Protein AF-0000000069753834 (afdb_homodimer)

Radius of gyration: 25.77 Å; Cα contacts (8 Å, |Δi|>4): 363; chains: 2; bounding box: 33×77×54 Å

InterPro domains:
  IPR011989 Armadillo-like helical [G3DSA:1.25.10.10] (1-159)
  IPR016024 Armadillo-type fold [SSF48371] (7-146)

Organism: Rousettus aegyptiacus (NCBI:txid9407)

Secondary structure (DSSP, 8-state):
-HHHHHHHHHHHHHHHHHHHHH-GGGHHHHHHHHHHHHHH-HHHHHHHHHTT-HHHHHTTTTT-HHHHHHHHHHHHHHHTT-HHHHTTTTTTHHHHHHHHHHHH--HHHHHHHHHHHHHHHHH-HHHHHHHHHTTHHHHHHTTTT-HHHHHHHHHHHHHHH--/-HHHHHHHHHHHHHHHHHHHHH-GGGHHHHHHHHHHHHHH-HHHHHHHHHTT-HHHHHTTTTT-HHHHHHHHHHHHHHHTT-HHHHTTTTTTHHHHHHHHHHHH--HHHHHHHHHHHHHHHHH-HHHHHHHHHTTHHHHHHTTTT-HHHHHHHHHHHHHHH--

Sequence (326 aa):
MQLRDERVVAALFILLQFFLQKQPSLLPEGLWLLNNLTANSPSFCTSLLSLDLIEPLLQLLPVSNVVSVLVLTVLCNVAEKGPAYCEHLWPGPLLSSLLGMLAFSDTDVIGQSLELLQLLFLYRPEAAQAFLQQSGLQALERHEEEAQLQERVHVLQQTALHRMQLRDERVVAALFILLQFFLQKQPSLLPEGLWLLNNLTANSPSFCTSLLSLDLIEPLLQLLPVSNVVSVLVLTVLCNVAEKGPAYCEHLWPGPLLSSLLGMLAFSDTDVIGQSLELLQLLFLYRPEAAQAFLQQSGLQALERHEEEAQLQERVHVLQQTALHR

Nearest PDB structures (foldseek):
  5mfb-assembly1_A  TM=8.522E-01  e=8.675E-04  synthetic construct
  7sqc-assembly1_J0  TM=7.144E-01  e=2.050E-03  Chlamydomonas reinhardtii
  3bct-assembly1_A  TM=8.345E-01  e=7.031E-02  Mus musculus
  4r11-assembly2_C  TM=7.320E-01  e=6.703E-02  Caenorhabditis elegans
  4r11-assembly3_E  TM=7.866E-01  e=1.134E-01  Caenorhabditis elegans

Foldseek 3Di:
DLVVLLVVLVVLVVVLVVCVVPNVVCNLVSLVVLLVVLQPDVSNLVSCLVVVCLVVLLVCLVVDQSSLLSSLSNLLSQLVVALVSLVSVPPDCNLVSLLVCLQDHDPSNVQSSLSNLLSSCVNPVVSLVVCVVVVVLVSLVVCCVPPVCNVSSVSSVCSSVVD/DLVVLLVVLVVLVVVLVVCVVPNVVCNLVSLVVLLVVLQPDVSNLVSCLVVVPLVVLLVCLVVDQSSLLSSLSNLLSQLVVALVSLVSVPPDCNLVSLLVCLQDHDPSNVQSSLSNLLSSCVNPVVSLVVCVVVVVLVSLVVCCPPPVCNVSSVSSVCSSVVD

Structure (mmCIF, N/CA/C/O backbone):
data_AF-0000000069753834-model_v1
#
loop_
_entity.id
_entity.type
_entity.pdbx_description
1 polymer 'Transmembrane and coiled-coil domains 6'
#
loop_
_atom_site.group_PDB
_atom_site.id
_atom_site.type_symbol
_atom_site.label_atom_id
_atom_site.label_alt_id
_atom_site.label_comp_id
_atom_site.label_asym_id
_atom_site.label_entity_id
_atom_site.label_seq_id
_atom_site.pdbx_PDB_ins_code
_atom_site.Cartn_x
_atom_site.Cartn_y
_atom_site.Cartn_z
_atom_site.occupancy
_atom_site.B_iso_or_equiv
_atom_site.auth_seq_id
_atom_site.auth_comp_id
_atom_site.auth_asym_id
_atom_site.auth_atom_id
_atom_site.pdbx_PDB_model_num
ATOM 1 N N . MET A 1 1 ? -17.094 -1.043 -12.344 1 62.41 1 MET A N 1
ATOM 2 C CA . MET A 1 1 ? -16.469 -1.868 -11.312 1 62.41 1 MET A CA 1
ATOM 3 C C . MET A 1 1 ? -15.109 -2.377 -11.773 1 62.41 1 MET A C 1
ATOM 5 O O . MET A 1 1 ? -14.094 -2.166 -11.102 1 62.41 1 MET A O 1
ATOM 9 N N . GLN A 1 2 ? -15.07 -2.746 -13.062 1 71.56 2 GLN A N 1
ATOM 10 C CA . GLN A 1 2 ? -13.844 -3.318 -13.609 1 71.56 2 GLN A CA 1
ATOM 11 C C . GLN A 1 2 ? -12.773 -2.252 -13.789 1 71.56 2 GLN A C 1
ATOM 13 O O . GLN A 1 2 ? -11.617 -2.461 -13.414 1 71.56 2 GLN A O 1
ATOM 18 N N . LEU A 1 3 ? -13.242 -1.083 -14.18 1 77.44 3 LEU A N 1
ATOM 19 C CA . LEU A 1 3 ? -12.266 -0.026 -14.43 1 77.44 3 LEU A CA 1
ATOM 20 C C . LEU A 1 3 ? -11.633 0.44 -13.117 1 77.44 3 LEU A C 1
ATOM 22 O O . LEU A 1 3 ? -10.422 0.696 -13.07 1 77.44 3 LEU A O 1
ATOM 26 N N . ARG A 1 4 ? -12.422 0.394 -12.148 1 84.81 4 ARG A N 1
ATOM 27 C CA . ARG A 1 4 ? -11.906 0.809 -10.844 1 84.81 4 ARG A CA 1
ATOM 28 C C . ARG A 1 4 ? -10.938 -0.23 -10.289 1 84.81 4 ARG A C 1
ATOM 30 O O . ARG A 1 4 ? -9.875 0.118 -9.766 1 84.81 4 ARG A O 1
ATOM 37 N N . ASP A 1 5 ? -11.273 -1.431 -10.539 1 92.69 5 ASP A N 1
ATOM 38 C CA . ASP A 1 5 ? -10.422 -2.504 -10.039 1 92.69 5 ASP A CA 1
ATOM 39 C C . ASP A 1 5 ? -9.078 -2.521 -10.766 1 92.69 5 ASP A C 1
ATOM 41 O O . ASP A 1 5 ? -8.031 -2.742 -10.148 1 92.69 5 ASP A O 1
ATOM 45 N N . GLU A 1 6 ? -9.219 -2.242 -11.984 1 95.25 6 GLU A N 1
ATOM 46 C CA . GLU A 1 6 ? -7.992 -2.221 -12.781 1 95.25 6 GLU A CA 1
ATOM 47 C C . GLU A 1 6 ? -7.062 -1.097 -12.328 1 95.25 6 GLU A C 1
ATOM 49 O O . GLU A 1 6 ? -5.844 -1.272 -12.289 1 95.25 6 GLU A O 1
ATOM 54 N N . ARG A 1 7 ? -7.688 0.017 -12.008 1 95.69 7 ARG A N 1
ATOM 55 C CA . ARG A 1 7 ? -6.895 1.146 -11.531 1 95.69 7 ARG A CA 1
ATOM 56 C C . ARG A 1 7 ? -6.207 0.813 -10.211 1 95.69 7 ARG A C 1
ATOM 58 O O . ARG A 1 7 ? -5.051 1.182 -9.992 1 95.69 7 ARG A O 1
ATOM 65 N N . VAL A 1 8 ? -6.824 0.104 -9.406 1 95.94 8 VAL A N 1
ATOM 66 C CA . VAL A 1 8 ? -6.285 -0.282 -8.109 1 95.94 8 VAL A CA 1
ATOM 67 C C . VAL A 1 8 ? -5.125 -1.256 -8.305 1 95.94 8 VAL A C 1
ATOM 69 O O . VAL A 1 8 ? -4.059 -1.089 -7.703 1 95.94 8 VAL A O 1
ATOM 72 N N . VAL A 1 9 ? -5.312 -2.17 -9.156 1 97.19 9 VAL A N 1
ATOM 73 C CA . VAL A 1 9 ? -4.277 -3.164 -9.414 1 97.19 9 VAL A CA 1
ATOM 74 C C . VAL A 1 9 ? -3.055 -2.486 -10.031 1 97.19 9 VAL A C 1
ATOM 76 O O . VAL A 1 9 ? -1.92 -2.754 -9.633 1 97.19 9 VAL A O 1
ATOM 79 N N . ALA 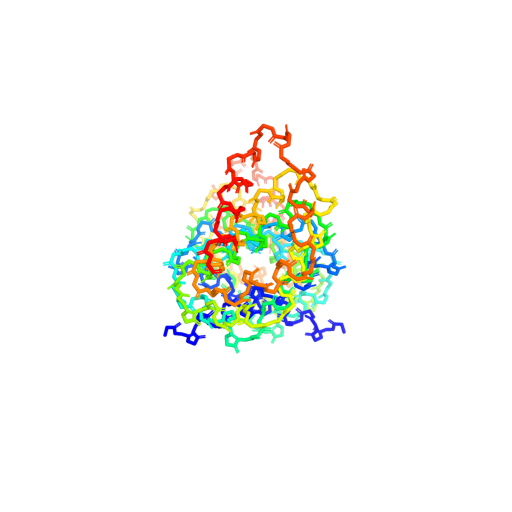A 1 10 ? -3.363 -1.592 -10.938 1 97.62 10 ALA A N 1
ATOM 80 C CA . ALA A 1 10 ? -2.266 -0.851 -11.555 1 97.62 10 ALA A CA 1
ATOM 81 C C . ALA A 1 10 ? -1.501 -0.04 -10.508 1 97.62 10 ALA A C 1
ATOM 83 O O . ALA A 1 10 ? -0.268 -0.039 -10.5 1 97.62 10 ALA A O 1
ATOM 84 N N . ALA A 1 11 ? -2.219 0.632 -9.703 1 97.56 11 ALA A N 1
ATOM 85 C CA . ALA A 1 11 ? -1.602 1.433 -8.648 1 97.56 11 ALA A CA 1
ATOM 86 C C . ALA A 1 11 ? -0.77 0.56 -7.711 1 97.56 11 ALA A C 1
ATOM 88 O O . ALA A 1 11 ? 0.353 0.919 -7.352 1 97.56 11 ALA A O 1
ATOM 89 N N . LEU A 1 12 ? -1.266 -0.557 -7.352 1 97.06 12 LEU A N 1
ATOM 90 C CA . LEU A 1 12 ? -0.559 -1.478 -6.469 1 97.06 12 LEU A CA 1
ATOM 91 C C . LEU A 1 12 ? 0.743 -1.951 -7.105 1 97.06 12 LEU A C 1
ATOM 93 O O . LEU A 1 12 ? 1.773 -2.039 -6.434 1 97.06 12 LEU A O 1
ATOM 97 N N . PHE A 1 13 ? 0.75 -2.182 -8.344 1 98 13 PHE A N 1
ATOM 98 C CA . PHE A 1 13 ? 1.956 -2.674 -8.992 1 98 13 PHE A CA 1
ATOM 99 C C . PHE A 1 13 ? 2.99 -1.564 -9.133 1 98 13 PHE A C 1
ATOM 101 O O . PHE A 1 13 ? 4.195 -1.817 -9.062 1 98 13 PHE A O 1
ATOM 108 N N . ILE A 1 14 ? 2.49 -0.368 -9.344 1 97.12 14 ILE A N 1
ATOM 109 C CA . ILE A 1 14 ? 3.424 0.752 -9.312 1 97.12 14 ILE A CA 1
ATOM 110 C C . ILE A 1 14 ? 4.156 0.78 -7.977 1 97.12 14 ILE A C 1
ATOM 112 O O . ILE A 1 14 ? 5.379 0.931 -7.93 1 97.12 14 ILE A O 1
ATOM 116 N N . LEU A 1 15 ? 3.436 0.605 -6.922 1 96.44 15 LEU A N 1
ATOM 117 C CA . LEU A 1 15 ? 4.039 0.621 -5.594 1 96.44 15 LEU A CA 1
ATOM 118 C C . LEU A 1 15 ? 4.953 -0.583 -5.402 1 96.44 15 LEU A C 1
ATOM 120 O O . LEU A 1 15 ? 6.031 -0.461 -4.816 1 96.44 15 LEU A O 1
ATOM 124 N N . LEU A 1 16 ? 4.562 -1.731 -5.887 1 97.31 16 LEU A N 1
ATOM 125 C CA . LEU A 1 16 ? 5.402 -2.918 -5.766 1 97.31 16 LEU A CA 1
ATOM 126 C C . LEU A 1 16 ? 6.73 -2.723 -6.492 1 97.31 16 LEU A C 1
ATOM 128 O O . LEU A 1 16 ? 7.781 -3.115 -5.984 1 97.31 16 LEU A O 1
ATOM 132 N N . GLN A 1 17 ? 6.645 -2.146 -7.641 1 96.06 17 GLN A N 1
ATOM 133 C CA . GLN A 1 17 ? 7.867 -1.857 -8.383 1 96.06 17 GLN A CA 1
ATOM 134 C C . GLN A 1 17 ? 8.75 -0.869 -7.625 1 96.06 17 GLN A C 1
ATOM 136 O O . GLN A 1 17 ? 9.977 -1.014 -7.602 1 96.06 17 GLN A O 1
ATOM 141 N N . PHE A 1 18 ? 8.141 0.089 -7.102 1 94.94 18 PHE A N 1
ATOM 142 C CA . PHE A 1 18 ? 8.875 1.04 -6.277 1 94.94 18 PHE A CA 1
ATOM 143 C C . PHE A 1 18 ? 9.547 0.335 -5.105 1 94.94 18 PHE A C 1
ATOM 145 O O . PHE A 1 18 ? 10.711 0.599 -4.797 1 94.94 18 PHE A O 1
ATOM 152 N N . PHE A 1 19 ? 8.789 -0.551 -4.41 1 94.69 19 PHE A N 1
ATOM 153 C CA . PHE A 1 19 ? 9.328 -1.299 -3.281 1 94.69 19 PHE A CA 1
ATOM 154 C C . PHE A 1 19 ? 10.508 -2.156 -3.715 1 94.69 19 PHE A C 1
ATOM 156 O O . PHE A 1 19 ? 11.531 -2.209 -3.025 1 94.69 19 PHE A O 1
ATOM 163 N N . LEU A 1 20 ? 10.352 -2.775 -4.809 1 96.19 20 LEU A N 1
ATOM 164 C CA . LEU A 1 20 ? 11.406 -3.652 -5.305 1 96.19 20 LEU A CA 1
ATOM 165 C C . LEU A 1 20 ? 12.711 -2.887 -5.48 1 96.19 20 LEU A C 1
ATOM 167 O O . LEU A 1 20 ? 13.781 -3.398 -5.152 1 96.19 20 LEU A O 1
ATOM 171 N N . GLN A 1 21 ? 12.648 -1.677 -5.82 1 93.75 21 GLN A N 1
ATOM 172 C CA . GLN A 1 21 ? 13.828 -0.878 -6.113 1 93.75 21 GLN A CA 1
ATOM 173 C C . GLN A 1 21 ? 14.336 -0.168 -4.863 1 93.75 21 GLN A C 1
ATOM 175 O O . GLN A 1 21 ? 15.547 -0.1 -4.629 1 93.75 21 GLN A O 1
ATOM 180 N N . LYS A 1 22 ? 13.438 0.331 -4.047 1 89.94 22 LYS A N 1
ATOM 181 C CA . LYS A 1 22 ? 13.852 1.264 -2.998 1 89.94 22 LYS A CA 1
ATOM 182 C C . LYS A 1 22 ? 13.68 0.643 -1.614 1 89.94 22 LYS A C 1
ATOM 184 O O . LYS A 1 22 ? 14.492 0.888 -0.717 1 89.94 22 LYS A O 1
ATOM 189 N N . GLN A 1 23 ? 12.617 -0.11 -1.442 1 89.25 23 GLN A N 1
ATOM 190 C CA . GLN A 1 23 ? 12.289 -0.656 -0.129 1 89.25 23 GLN A CA 1
ATOM 191 C C . GLN A 1 23 ? 11.695 -2.057 -0.248 1 89.25 23 GLN A C 1
ATOM 193 O O . GLN A 1 23 ? 10.516 -2.268 0.052 1 89.25 23 GLN A O 1
ATOM 198 N N . PRO A 1 24 ? 12.531 -3.029 -0.566 1 93.69 24 PRO A N 1
ATOM 199 C CA . PRO A 1 24 ? 12.039 -4.391 -0.787 1 93.69 24 PRO A CA 1
ATOM 200 C C . PRO A 1 24 ? 11.359 -4.98 0.446 1 93.69 24 PRO A C 1
ATOM 202 O O . PRO A 1 24 ? 10.523 -5.883 0.323 1 93.69 24 PRO A O 1
ATOM 205 N N . SER A 1 25 ? 11.648 -4.426 1.557 1 91.69 25 SER A N 1
ATOM 206 C CA . SER A 1 25 ? 11.086 -4.945 2.799 1 91.69 25 SER A CA 1
ATOM 207 C C . SER A 1 25 ? 9.578 -4.719 2.859 1 91.69 25 SER A C 1
ATOM 209 O O . SER A 1 25 ? 8.883 -5.328 3.68 1 91.69 25 SER A O 1
ATOM 211 N N . LEU A 1 26 ? 9.016 -3.908 1.979 1 92.56 26 LEU A N 1
ATOM 212 C CA . LEU A 1 26 ? 7.59 -3.607 2.006 1 92.56 26 LEU A CA 1
ATOM 213 C C . LEU A 1 26 ? 6.832 -4.469 1.002 1 92.56 26 LEU A C 1
ATOM 215 O O . LEU A 1 26 ? 5.605 -4.41 0.93 1 92.56 26 LEU A O 1
ATOM 219 N N . LEU A 1 27 ? 7.5 -5.266 0.298 1 96.06 27 LEU A N 1
ATOM 220 C CA . LEU A 1 27 ? 6.883 -6.102 -0.728 1 96.06 27 LEU A CA 1
ATOM 221 C C . LEU A 1 27 ? 5.844 -7.035 -0.117 1 96.06 27 LEU A C 1
ATOM 223 O O . LEU A 1 27 ? 4.734 -7.16 -0.638 1 96.06 27 LEU A O 1
ATOM 227 N N . PRO A 1 28 ? 6.141 -7.594 1.06 1 95.5 28 PRO A N 1
ATOM 228 C CA . PRO A 1 28 ? 5.16 -8.523 1.627 1 95.5 28 PRO A CA 1
ATOM 229 C C . PRO A 1 28 ? 3.816 -7.855 1.916 1 95.5 28 PRO A C 1
ATOM 231 O O . PRO A 1 28 ? 2.764 -8.453 1.68 1 95.5 28 PRO A O 1
ATOM 234 N N . GLU A 1 29 ? 3.85 -6.602 2.324 1 90.94 29 GLU A N 1
ATOM 235 C CA . GLU A 1 29 ? 2.607 -5.902 2.639 1 90.94 29 GLU A CA 1
ATOM 236 C C . GLU A 1 29 ? 1.79 -5.633 1.378 1 90.94 29 GLU A C 1
ATOM 238 O O . GLU A 1 29 ? 0.568 -5.797 1.378 1 90.94 29 GLU A O 1
ATOM 243 N N . GLY A 1 30 ? 2.512 -5.223 0.329 1 94.69 30 GLY A N 1
ATOM 244 C CA . GLY A 1 30 ? 1.819 -5.012 -0.933 1 94.69 30 GLY A CA 1
ATOM 245 C C . GLY A 1 30 ? 1.241 -6.285 -1.517 1 94.69 30 GLY A C 1
ATOM 246 O O . GLY A 1 30 ? 0.115 -6.289 -2.02 1 94.69 30 GLY A O 1
ATOM 247 N N . LEU A 1 31 ? 1.973 -7.289 -1.35 1 97.19 31 LEU A N 1
ATOM 248 C CA . LEU A 1 31 ? 1.523 -8.562 -1.894 1 97.19 31 LEU A CA 1
ATOM 249 C C . LEU A 1 31 ? 0.414 -9.164 -1.034 1 97.19 31 LEU A C 1
ATOM 251 O O . LEU A 1 31 ? -0.482 -9.836 -1.549 1 97.19 31 LEU A O 1
ATOM 255 N N . TRP A 1 32 ? 0.486 -8.922 0.276 1 94.31 32 TRP A N 1
ATOM 256 C CA . TRP A 1 32 ? -0.606 -9.336 1.15 1 94.31 32 TRP A CA 1
ATOM 257 C C . TRP A 1 32 ? -1.922 -8.703 0.718 1 94.31 32 TRP A C 1
ATOM 259 O O . TRP A 1 32 ? -2.959 -9.367 0.684 1 94.31 32 TRP A O 1
ATOM 269 N N . LEU A 1 33 ? -1.841 -7.477 0.399 1 92.88 33 LEU A N 1
ATOM 270 C CA . LEU A 1 33 ? -3.033 -6.793 -0.089 1 92.88 33 LEU A CA 1
ATOM 271 C C . LEU A 1 33 ? -3.514 -7.406 -1.4 1 92.88 33 LEU A C 1
ATOM 273 O O . LEU A 1 33 ? -4.703 -7.688 -1.562 1 92.88 33 LEU A O 1
ATOM 277 N N . LEU A 1 34 ? -2.621 -7.609 -2.336 1 96.44 34 LEU A N 1
ATOM 278 C CA . LEU A 1 34 ? -2.979 -8.203 -3.619 1 96.44 34 LEU A CA 1
ATOM 279 C C . LEU A 1 34 ? -3.633 -9.57 -3.422 1 96.44 34 LEU A C 1
ATOM 281 O O . LEU A 1 34 ? -4.605 -9.898 -4.105 1 96.44 34 LEU A O 1
ATOM 285 N N . ASN A 1 35 ? -3.121 -10.289 -2.508 1 97.31 35 ASN A N 1
ATOM 286 C CA . ASN A 1 35 ? -3.691 -11.586 -2.176 1 97.31 35 ASN A CA 1
ATOM 287 C C . ASN A 1 35 ? -5.137 -11.461 -1.702 1 97.31 35 ASN A C 1
ATOM 289 O O . ASN A 1 35 ? -6.012 -12.195 -2.164 1 97.31 35 ASN A O 1
ATOM 293 N N . ASN A 1 36 ? -5.344 -10.602 -0.854 1 92.88 36 ASN A N 1
ATOM 294 C CA . ASN A 1 36 ? -6.695 -10.398 -0.348 1 92.88 36 ASN A CA 1
ATOM 295 C C . ASN A 1 36 ? -7.645 -9.945 -1.454 1 92.88 36 ASN A C 1
ATOM 297 O O . ASN A 1 36 ? -8.805 -10.359 -1.491 1 92.88 36 ASN A O 1
ATOM 301 N N . LEU A 1 37 ? -7.207 -9.109 -2.295 1 93.12 37 LEU A N 1
ATOM 302 C CA . LEU A 1 37 ? -8.031 -8.594 -3.385 1 93.12 37 LEU A CA 1
ATOM 303 C C . LEU A 1 37 ? -8.383 -9.703 -4.371 1 93.12 37 LEU A C 1
ATOM 305 O O . LEU A 1 37 ? -9.523 -9.805 -4.816 1 93.12 37 LEU A O 1
ATOM 309 N N . THR A 1 38 ? -7.449 -10.523 -4.672 1 96.69 38 THR A N 1
ATOM 310 C CA . THR A 1 38 ? -7.656 -11.547 -5.691 1 96.69 38 THR A CA 1
ATOM 311 C C . THR A 1 38 ? -8.406 -12.742 -5.113 1 96.69 38 THR A C 1
ATOM 313 O O . THR A 1 38 ? -9.039 -13.5 -5.852 1 96.69 38 THR A O 1
ATOM 316 N N . ALA A 1 39 ? -8.328 -12.961 -3.754 1 95.38 39 ALA A N 1
ATOM 317 C CA . ALA A 1 39 ? -9.008 -14.078 -3.104 1 95.38 39 ALA A CA 1
ATOM 318 C C . ALA A 1 39 ? -10.523 -13.914 -3.168 1 95.38 39 ALA A C 1
ATOM 320 O O . ALA A 1 39 ? -11.25 -14.891 -3.361 1 95.38 39 ALA A O 1
ATOM 321 N N . ASN A 1 40 ? -10.977 -12.734 -3.1 1 84.06 40 ASN A N 1
ATOM 322 C CA . ASN A 1 40 ? -12.398 -12.523 -2.85 1 84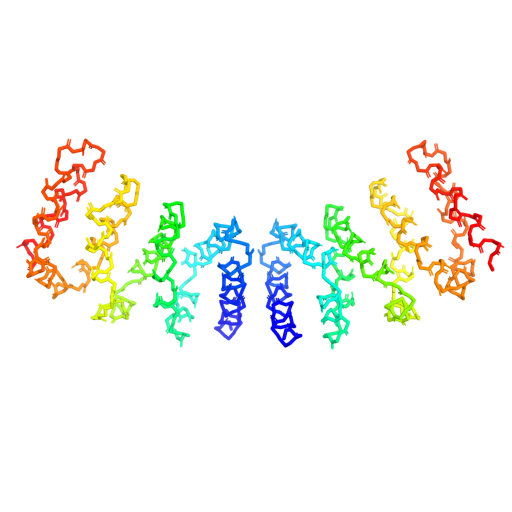.06 40 ASN A CA 1
ATOM 323 C C . ASN A 1 40 ? -13.125 -12.039 -4.105 1 84.06 40 ASN A C 1
ATOM 325 O O . ASN A 1 40 ? -14.359 -12.047 -4.156 1 84.06 40 ASN A O 1
ATOM 329 N N . SER A 1 41 ? -12.344 -11.586 -5.148 1 88.75 41 SER A N 1
ATOM 330 C CA . SER A 1 41 ? -13.016 -10.984 -6.293 1 88.75 41 SER A CA 1
ATOM 331 C C . SER A 1 41 ? -12.367 -11.414 -7.605 1 88.75 41 SER A C 1
ATOM 333 O O . SER A 1 41 ? -11.203 -11.094 -7.855 1 88.75 41 SER A O 1
ATOM 335 N N . PRO A 1 42 ? -13.203 -12.039 -8.469 1 94.69 42 PRO A N 1
ATOM 336 C CA . PRO A 1 42 ? -12.672 -12.406 -9.789 1 94.69 42 PRO A CA 1
ATOM 337 C C . PRO A 1 42 ? -12.266 -11.188 -10.617 1 94.69 42 PRO A C 1
ATOM 339 O O . PRO A 1 42 ? -11.383 -11.289 -11.477 1 94.69 42 PRO A O 1
ATOM 342 N N . SER A 1 43 ? -12.852 -10.031 -10.352 1 95.62 43 SER A N 1
ATOM 343 C CA . SER A 1 43 ? -12.562 -8.828 -11.125 1 95.62 43 SER A CA 1
ATOM 344 C C . SER A 1 43 ? -11.109 -8.414 -10.977 1 95.62 43 SER A C 1
ATOM 346 O O . SER A 1 43 ? -10.492 -7.941 -11.938 1 95.62 43 SER A O 1
ATOM 348 N N . PHE A 1 44 ? -10.562 -8.602 -9.836 1 96.25 44 PHE A N 1
ATOM 349 C CA . PHE A 1 44 ? -9.164 -8.25 -9.625 1 96.25 44 PHE A CA 1
ATOM 350 C C . PHE A 1 44 ? -8.25 -9.227 -10.367 1 96.25 44 PHE A C 1
ATOM 352 O O . PHE A 1 44 ? -7.191 -8.828 -10.867 1 96.25 44 PHE A O 1
ATOM 359 N N . CYS A 1 45 ? -8.641 -10.508 -10.414 1 97.81 45 CYS A N 1
ATOM 360 C CA . CYS A 1 45 ? -7.891 -11.477 -11.211 1 97.81 45 CYS A CA 1
ATOM 361 C C . CYS A 1 45 ? -7.934 -11.117 -12.688 1 97.81 45 CYS A C 1
ATOM 363 O O . CYS A 1 45 ? -6.91 -11.164 -13.375 1 97.81 45 CYS A O 1
ATOM 365 N N . THR A 1 46 ? -9.07 -10.703 -13.078 1 97.12 46 THR A N 1
ATOM 366 C CA . THR A 1 46 ? -9.234 -10.273 -14.461 1 97.12 46 THR A CA 1
ATOM 367 C C . THR A 1 46 ? -8.359 -9.055 -14.758 1 97.12 46 THR A C 1
ATOM 369 O O . THR A 1 46 ? -7.75 -8.969 -15.828 1 97.12 46 THR A O 1
ATOM 372 N N . SER A 1 47 ? -8.273 -8.172 -13.828 1 97.19 47 SER A N 1
ATOM 373 C CA . SER A 1 47 ? -7.449 -6.98 -14 1 97.19 47 SER A CA 1
ATOM 374 C C . SER A 1 47 ? -5.977 -7.344 -14.117 1 97.19 47 SER A C 1
ATOM 376 O O . SER A 1 47 ? -5.25 -6.762 -14.93 1 97.19 47 SER A O 1
ATOM 378 N N . LEU A 1 48 ? -5.488 -8.305 -13.336 1 97.12 48 LEU A N 1
ATOM 379 C CA . LEU A 1 48 ? -4.109 -8.766 -13.406 1 97.12 48 LEU A CA 1
ATOM 380 C C . LEU A 1 48 ? -3.775 -9.273 -14.812 1 97.12 48 LEU A C 1
ATOM 382 O O . LEU A 1 48 ? -2.713 -8.953 -15.352 1 97.12 48 LEU A O 1
ATOM 386 N N . LEU A 1 49 ? -4.758 -9.977 -15.312 1 97.19 49 LEU A N 1
ATOM 387 C CA . LEU A 1 49 ? -4.555 -10.555 -16.641 1 97.19 49 LEU A CA 1
ATOM 388 C C . LEU A 1 49 ? -4.609 -9.477 -17.719 1 97.19 49 LEU A C 1
ATOM 390 O O . LEU A 1 49 ? -3.746 -9.438 -18.594 1 97.19 49 LEU A O 1
ATOM 394 N N . SER A 1 50 ? -5.559 -8.578 -17.594 1 96.75 50 SER A N 1
ATOM 395 C CA . SER A 1 50 ? -5.758 -7.543 -18.609 1 96.75 50 SER A CA 1
ATOM 396 C C . SER A 1 50 ? -4.574 -6.582 -18.656 1 96.75 50 SER A C 1
ATOM 398 O O . SER A 1 50 ? -4.242 -6.051 -19.719 1 96.75 50 SER A O 1
ATOM 400 N N . LEU A 1 51 ? -3.924 -6.438 -17.578 1 97.38 51 LEU A N 1
ATOM 401 C CA . LEU A 1 51 ? -2.805 -5.508 -17.469 1 97.38 51 LEU A CA 1
ATOM 402 C C . LEU A 1 51 ? -1.48 -6.227 -17.719 1 97.38 51 LEU A C 1
ATOM 404 O O . LEU A 1 51 ? -0.413 -5.617 -17.625 1 97.38 51 LEU A O 1
ATOM 408 N N . ASP A 1 52 ? -1.535 -7.488 -18.016 1 97.19 52 ASP A N 1
ATOM 409 C CA . ASP A 1 52 ? -0.371 -8.32 -18.312 1 97.19 52 ASP A CA 1
ATOM 410 C C . ASP A 1 52 ? 0.625 -8.289 -17.156 1 97.19 52 ASP A C 1
ATOM 412 O O . ASP A 1 52 ? 1.816 -8.047 -17.359 1 97.19 52 ASP A O 1
ATOM 416 N N . LEU A 1 53 ? 0.068 -8.609 -15.945 1 97.81 53 LEU A N 1
ATOM 417 C CA . LEU A 1 53 ? 0.898 -8.406 -14.766 1 97.81 53 LEU A CA 1
ATOM 418 C C . LEU A 1 53 ? 1.377 -9.742 -14.203 1 97.81 53 LEU A C 1
ATOM 420 O O . LEU A 1 53 ? 1.981 -9.789 -13.133 1 97.81 53 LEU A O 1
ATOM 424 N N . ILE A 1 54 ? 1.167 -10.844 -14.93 1 98 54 ILE A N 1
ATOM 425 C CA . ILE A 1 54 ? 1.609 -12.156 -14.469 1 98 54 ILE A CA 1
ATOM 426 C C . ILE A 1 54 ? 3.135 -12.219 -14.484 1 98 54 ILE A C 1
ATOM 428 O O . ILE A 1 54 ? 3.754 -12.625 -13.5 1 98 54 ILE A O 1
ATOM 432 N N . GLU A 1 55 ? 3.676 -11.758 -15.531 1 97 55 GLU A N 1
ATOM 433 C CA . GLU A 1 55 ? 5.129 -11.812 -15.656 1 97 55 GLU A CA 1
ATOM 434 C C . GLU A 1 55 ? 5.805 -10.914 -14.625 1 97 55 GLU A C 1
ATOM 436 O O . GLU A 1 55 ? 6.742 -11.344 -13.945 1 97 55 GLU A O 1
ATOM 441 N N . PRO A 1 56 ? 5.336 -9.695 -14.477 1 97.56 56 PRO A N 1
ATOM 442 C CA . PRO A 1 56 ? 5.898 -8.867 -13.414 1 97.56 56 PRO A CA 1
ATOM 443 C C . PRO A 1 56 ? 5.805 -9.523 -12.039 1 97.56 56 PRO A C 1
ATOM 445 O O . PRO A 1 56 ? 6.715 -9.383 -11.219 1 97.56 56 PRO A O 1
ATOM 448 N N . LEU A 1 57 ? 4.789 -10.234 -11.766 1 98 57 LEU A N 1
ATOM 449 C CA . LEU A 1 57 ? 4.637 -10.945 -10.5 1 98 57 LEU A CA 1
ATOM 450 C C . LEU A 1 57 ? 5.695 -12.039 -10.359 1 98 57 LEU A C 1
ATOM 452 O O . LEU A 1 57 ? 6.309 -12.18 -9.305 1 98 57 LEU A O 1
ATOM 456 N N . LEU A 1 58 ? 5.898 -12.734 -11.43 1 97.94 58 LEU A N 1
ATOM 457 C CA . LEU A 1 58 ? 6.871 -13.828 -11.406 1 97.94 58 LEU A CA 1
ATOM 458 C C . LEU A 1 58 ? 8.281 -13.297 -11.156 1 97.94 58 LEU A C 1
ATOM 460 O O . LEU A 1 58 ? 9.102 -13.977 -10.547 1 97.94 58 LEU A O 1
ATOM 464 N N . GLN A 1 59 ? 8.531 -12.133 -11.547 1 97.19 59 GLN A N 1
ATOM 465 C CA . GLN A 1 59 ? 9.844 -11.516 -11.391 1 97.19 59 GLN A CA 1
ATOM 466 C C . GLN A 1 59 ? 10.164 -11.281 -9.922 1 97.19 59 GLN A C 1
ATOM 468 O O . GLN A 1 59 ? 11.32 -11.062 -9.555 1 97.19 59 GLN A O 1
ATOM 473 N N . LEU A 1 60 ? 9.172 -11.344 -9.117 1 97.75 60 LEU A N 1
ATOM 474 C CA . LEU A 1 60 ? 9.383 -11.086 -7.695 1 97.75 60 LEU A CA 1
ATOM 475 C C . LEU A 1 60 ? 9.75 -12.375 -6.961 1 97.75 60 LEU A C 1
ATOM 477 O O . LEU A 1 60 ? 10.18 -12.336 -5.805 1 97.75 60 LEU A O 1
ATOM 481 N N . LEU A 1 61 ? 9.703 -13.516 -7.586 1 96.88 61 LEU A N 1
ATOM 482 C CA . LEU A 1 61 ? 9.875 -14.812 -6.953 1 96.88 61 LEU A CA 1
ATOM 483 C C . LEU A 1 61 ? 11.258 -14.938 -6.32 1 96.88 61 LEU A C 1
ATOM 485 O O . LEU A 1 61 ? 11.391 -15.414 -5.191 1 96.88 61 LEU A O 1
ATOM 489 N N . PRO A 1 62 ? 12.242 -14.406 -6.973 1 94.5 62 PRO A N 1
ATOM 490 C CA . PRO A 1 62 ? 13.586 -14.656 -6.445 1 94.5 62 PRO A CA 1
ATOM 491 C C . PRO A 1 62 ? 13.938 -13.742 -5.273 1 94.5 62 PRO A C 1
ATOM 493 O O . PRO A 1 62 ? 15.023 -13.852 -4.703 1 94.5 62 PRO A O 1
ATOM 496 N N . VAL A 1 63 ? 13.086 -12.852 -4.918 1 96.38 63 VAL A N 1
ATOM 497 C CA . VAL A 1 63 ? 13.43 -11.812 -3.959 1 96.38 63 VAL A CA 1
ATOM 498 C C . VAL A 1 63 ? 13.633 -12.43 -2.578 1 96.38 63 VAL A C 1
ATOM 500 O O . VAL A 1 63 ? 14.656 -12.188 -1.931 1 96.38 63 VAL A O 1
ATOM 503 N N . SER A 1 64 ? 12.766 -13.18 -2.096 1 96.5 64 SER A N 1
ATOM 504 C CA . SER A 1 64 ? 12.82 -13.867 -0.813 1 96.5 64 SER A CA 1
ATOM 505 C C . SER A 1 64 ? 11.766 -14.969 -0.735 1 96.5 64 SER A C 1
ATOM 507 O O . SER A 1 64 ? 10.82 -14.992 -1.526 1 96.5 64 SER A O 1
ATOM 509 N N . ASN A 1 65 ? 11.883 -15.828 0.201 1 96.31 65 ASN A N 1
ATOM 510 C CA . ASN A 1 65 ? 10.93 -16.922 0.367 1 96.31 65 ASN A CA 1
ATOM 511 C C . ASN A 1 65 ? 9.539 -16.406 0.713 1 96.31 65 ASN A C 1
ATOM 513 O O . ASN A 1 65 ? 8.531 -16.906 0.2 1 96.31 65 ASN A O 1
ATOM 517 N N . VAL A 1 66 ? 9.539 -15.383 1.637 1 96.75 66 VAL A N 1
ATOM 518 C CA . VAL A 1 66 ? 8.258 -14.82 2.049 1 96.75 66 VAL A CA 1
ATOM 519 C C . VAL A 1 66 ? 7.547 -14.211 0.842 1 96.75 66 VAL A C 1
ATOM 521 O O . VAL A 1 66 ? 6.348 -14.43 0.638 1 96.75 66 VAL A O 1
ATOM 524 N N . VAL A 1 67 ? 8.273 -13.539 0.025 1 97.69 67 VAL A N 1
ATOM 525 C CA . VAL A 1 67 ? 7.727 -12.914 -1.176 1 97.69 67 VAL A CA 1
ATOM 526 C C . VAL A 1 67 ? 7.281 -13.984 -2.162 1 97.69 67 VAL A C 1
ATOM 528 O O . VAL A 1 67 ? 6.195 -13.891 -2.746 1 97.69 67 VAL A O 1
ATOM 531 N N . SER A 1 68 ? 8.047 -14.969 -2.283 1 98 68 SER A N 1
ATOM 532 C CA . SER A 1 68 ? 7.723 -16.062 -3.197 1 98 68 SER A CA 1
ATOM 533 C C . SER A 1 68 ? 6.406 -16.719 -2.816 1 98 68 SER A C 1
ATOM 535 O O . SER A 1 68 ? 5.551 -16.953 -3.674 1 98 68 SER A O 1
ATOM 537 N N . VAL A 1 69 ? 6.242 -17 -1.553 1 97.94 69 VAL A N 1
ATOM 538 C CA . VAL A 1 69 ? 5.031 -17.672 -1.086 1 97.94 69 VAL A CA 1
ATOM 539 C C . VAL A 1 69 ? 3.812 -16.797 -1.376 1 97.94 69 VAL A C 1
ATOM 541 O O . VAL A 1 69 ? 2.781 -17.281 -1.838 1 97.94 69 VAL A O 1
ATOM 544 N N . LEU A 1 70 ? 3.971 -15.523 -1.195 1 98.06 70 LEU A N 1
ATOM 545 C CA . LEU A 1 70 ? 2.855 -14.609 -1.425 1 98.06 70 LEU A CA 1
ATOM 546 C C . LEU A 1 70 ? 2.539 -14.5 -2.912 1 98.06 70 LEU A C 1
ATOM 548 O O . LEU A 1 70 ? 1.37 -14.5 -3.305 1 98.06 70 LEU A O 1
ATOM 552 N N . VAL A 1 71 ? 3.539 -14.453 -3.736 1 98.5 71 VAL A N 1
ATOM 553 C CA . VAL A 1 71 ? 3.35 -14.414 -5.184 1 98.5 71 VAL A CA 1
ATOM 554 C C . VAL A 1 71 ? 2.611 -15.672 -5.641 1 98.5 71 VAL A C 1
ATOM 556 O O . VAL A 1 71 ? 1.633 -15.586 -6.387 1 98.5 71 VAL A O 1
ATOM 559 N N . LEU A 1 72 ? 3.072 -16.766 -5.16 1 98.56 72 LEU A N 1
ATOM 560 C CA . LEU A 1 72 ? 2.469 -18.031 -5.543 1 98.56 72 LEU A CA 1
ATOM 561 C C . LEU A 1 72 ? 1.035 -18.141 -5.031 1 98.56 72 LEU A C 1
ATOM 563 O O . LEU A 1 72 ? 0.171 -18.703 -5.699 1 98.56 72 LEU A O 1
ATOM 567 N N . THR A 1 73 ? 0.782 -17.547 -3.885 1 98.5 73 THR A N 1
ATOM 568 C CA . THR A 1 73 ? -0.57 -17.547 -3.336 1 98.5 73 THR A CA 1
ATOM 569 C C . THR A 1 73 ? -1.509 -16.719 -4.215 1 98.5 73 THR A C 1
ATOM 571 O O . THR A 1 73 ? -2.643 -17.141 -4.477 1 98.5 73 THR A O 1
ATOM 574 N N . VAL A 1 74 ? -1.047 -15.656 -4.688 1 98.56 74 VAL A N 1
ATOM 575 C CA . VAL A 1 74 ? -1.839 -14.812 -5.582 1 98.56 74 VAL A CA 1
ATOM 576 C C . VAL A 1 74 ? -2.139 -15.578 -6.875 1 98.56 74 VAL A C 1
ATOM 578 O O . VAL A 1 74 ? -3.27 -15.555 -7.367 1 98.56 74 VAL A O 1
ATOM 581 N N . LEU A 1 75 ? -1.119 -16.234 -7.395 1 98.69 75 LEU A N 1
ATOM 582 C CA . LEU A 1 75 ? -1.293 -16.984 -8.641 1 98.69 75 LEU A CA 1
ATOM 583 C C . LEU A 1 75 ? -2.242 -18.156 -8.445 1 98.69 75 LEU A C 1
ATOM 585 O O . LEU A 1 75 ? -2.988 -18.516 -9.359 1 98.69 75 LEU A O 1
ATOM 589 N N . CYS A 1 76 ? -2.246 -18.719 -7.285 1 98.38 76 CYS A N 1
ATOM 590 C CA . CYS A 1 76 ? -3.229 -19.75 -6.973 1 98.38 76 CYS A CA 1
ATOM 591 C C . CYS A 1 76 ? -4.641 -19.188 -6.984 1 98.38 76 CYS A C 1
ATOM 593 O O . CYS A 1 76 ? -5.566 -19.828 -7.5 1 98.38 76 CYS A O 1
ATOM 595 N N . ASN A 1 77 ? -4.781 -18.047 -6.371 1 98.38 77 ASN A N 1
ATOM 596 C CA . ASN A 1 77 ? -6.09 -17.406 -6.402 1 98.38 77 ASN A CA 1
ATOM 597 C C . ASN A 1 77 ? -6.586 -17.219 -7.836 1 98.38 77 ASN A C 1
ATOM 599 O O . ASN A 1 77 ? -7.77 -17.406 -8.117 1 98.38 77 ASN A O 1
ATOM 603 N N . VAL A 1 78 ? -5.715 -16.859 -8.742 1 98.12 78 VAL A N 1
ATOM 604 C CA . VAL A 1 78 ? -6.059 -16.656 -10.141 1 98.12 78 VAL A CA 1
ATOM 605 C C . VAL A 1 78 ? -6.449 -17.984 -10.781 1 98.12 78 VAL A C 1
ATOM 607 O O . VAL A 1 78 ? -7.496 -18.078 -11.43 1 98.12 78 VAL A O 1
ATOM 610 N N . ALA A 1 79 ? -5.664 -19 -10.578 1 98 79 ALA A N 1
ATOM 611 C CA . ALA A 1 79 ? -5.906 -20.297 -11.18 1 98 79 ALA A CA 1
ATOM 612 C C . ALA A 1 79 ? -7.219 -20.906 -10.688 1 98 79 ALA A C 1
ATOM 614 O O . ALA A 1 79 ? -7.941 -21.547 -11.445 1 98 79 ALA A O 1
ATOM 615 N N . GLU A 1 80 ? -7.547 -20.609 -9.469 1 97.25 80 GLU A N 1
ATOM 616 C CA . GLU A 1 80 ? -8.727 -21.188 -8.836 1 97.25 80 GLU A CA 1
ATOM 617 C C . GLU A 1 80 ? -10.008 -20.641 -9.453 1 97.25 80 GLU A C 1
ATOM 619 O O . GLU A 1 80 ? -11.094 -21.203 -9.25 1 97.25 80 GLU A O 1
ATOM 624 N N . LYS A 1 81 ? -9.906 -19.484 -10.133 1 97 81 LYS A N 1
ATOM 625 C CA . LYS A 1 81 ? -11.109 -18.891 -10.711 1 97 81 LYS A CA 1
ATOM 626 C C . LYS A 1 81 ? -11.648 -19.734 -11.859 1 97 81 LYS A C 1
ATOM 628 O O . LYS A 1 81 ? -12.805 -19.594 -12.258 1 97 81 LYS A O 1
ATOM 633 N N . GLY A 1 82 ? -10.727 -20.609 -12.492 1 96.19 82 GLY A N 1
ATOM 634 C CA . GLY A 1 82 ? -11.25 -21.547 -13.469 1 96.19 82 GLY A CA 1
ATOM 635 C C . GLY A 1 82 ? -10.383 -21.672 -14.711 1 96.19 82 GLY A C 1
ATOM 636 O O . GLY A 1 82 ? -9.336 -21.031 -14.805 1 96.19 82 GLY A O 1
ATOM 637 N N . PRO A 1 83 ? -10.875 -22.484 -15.625 1 96.44 83 PRO A N 1
ATOM 638 C CA . PRO A 1 83 ? -10.086 -22.828 -16.812 1 96.44 83 PRO A CA 1
ATOM 639 C C . PRO A 1 83 ? -9.758 -21.609 -17.672 1 96.44 83 PRO A C 1
ATOM 641 O O . PRO A 1 83 ? -8.672 -21.516 -18.234 1 96.44 83 PRO A O 1
ATOM 644 N N . ALA A 1 84 ? -10.656 -20.672 -17.734 1 96.5 84 ALA A N 1
ATOM 645 C CA . ALA A 1 84 ? -10.43 -19.5 -18.562 1 96.5 84 ALA A CA 1
ATOM 646 C C . ALA A 1 84 ? -9.234 -18.688 -18.047 1 96.5 84 ALA A C 1
ATOM 648 O O . ALA A 1 84 ? -8.477 -18.125 -18.828 1 96.5 84 ALA A O 1
ATOM 649 N N . TYR A 1 85 ? -9.047 -18.609 -16.766 1 97.62 85 TYR A N 1
ATOM 650 C CA . TYR A 1 85 ? -7.922 -17.891 -16.172 1 97.62 85 TYR A CA 1
ATOM 651 C C . TYR A 1 85 ? -6.621 -18.656 -16.375 1 97.62 85 TYR A C 1
ATOM 653 O O . TYR A 1 85 ? -5.586 -18.062 -16.672 1 97.62 85 TYR A O 1
ATOM 661 N N . CYS A 1 86 ? -6.691 -20.031 -16.328 1 97.75 86 CYS A N 1
ATOM 662 C CA . CYS A 1 86 ? -5.508 -20.859 -16.484 1 97.75 86 CYS A CA 1
ATOM 663 C C . CYS A 1 86 ? -4.98 -20.797 -17.922 1 97.75 86 CYS A C 1
ATOM 665 O O . CYS A 1 86 ? -3.789 -21 -18.156 1 97.75 86 CYS A O 1
ATOM 667 N N . GLU A 1 87 ? -5.859 -20.422 -18.781 1 96.62 87 GLU A N 1
ATOM 668 C CA . GLU A 1 87 ? -5.441 -20.266 -20.172 1 96.62 87 GLU A CA 1
ATOM 669 C C . GLU A 1 87 ? -4.445 -19.109 -20.312 1 96.62 87 GLU A C 1
ATOM 671 O O . GLU A 1 87 ? -3.623 -19.109 -21.234 1 96.62 87 GLU A O 1
ATOM 676 N N . HIS A 1 88 ? -4.504 -18.203 -19.359 1 96.06 88 HIS A N 1
ATOM 677 C CA . HIS A 1 88 ? -3.605 -17.047 -19.391 1 96.06 88 HIS A CA 1
ATOM 678 C C . HIS A 1 88 ? -2.33 -17.328 -18.609 1 96.06 88 HIS A C 1
ATOM 680 O O . HIS A 1 88 ? -1.372 -16.547 -18.688 1 96.06 88 HIS A O 1
ATOM 686 N N . LEU A 1 89 ? -2.312 -18.375 -17.891 1 97.5 89 LEU A N 1
ATOM 687 C CA . LEU A 1 89 ? -1.154 -18.719 -17.078 1 97.5 89 LEU A CA 1
ATOM 688 C C . LEU A 1 89 ? -0.225 -19.672 -17.828 1 97.5 89 LEU A C 1
ATOM 690 O O . LEU A 1 89 ? 0.983 -19.688 -17.578 1 97.5 89 LEU A O 1
ATOM 694 N N . TRP A 1 90 ? -0.865 -20.484 -18.797 1 95.75 90 TRP A N 1
ATOM 695 C CA . TRP A 1 90 ? -0.116 -21.406 -19.641 1 95.75 90 TRP A CA 1
ATOM 696 C C . TRP A 1 90 ? -0.724 -21.5 -21.031 1 95.75 90 TRP A C 1
ATOM 698 O O . TRP A 1 90 ? -1.945 -21.578 -21.188 1 95.75 90 TRP A O 1
ATOM 708 N N . PRO A 1 91 ? 0.105 -21.562 -22.031 1 96.25 91 PRO A N 1
ATOM 709 C CA . PRO A 1 91 ? 1.568 -21.547 -22.094 1 96.25 91 PRO A CA 1
ATOM 710 C C . PRO A 1 91 ? 2.162 -20.219 -21.641 1 96.25 91 PRO A C 1
ATOM 712 O O . PRO A 1 91 ? 1.451 -19.203 -21.578 1 96.25 91 PRO A O 1
ATOM 715 N N . GLY A 1 92 ? 3.48 -20.203 -21.297 1 93.94 92 GLY A N 1
ATOM 716 C CA . GLY A 1 92 ? 4.203 -19.031 -20.797 1 93.94 92 GLY A CA 1
ATOM 717 C C . GLY A 1 92 ? 5.285 -19.391 -19.797 1 93.94 92 GLY A C 1
ATOM 718 O O . GLY A 1 92 ? 5.676 -20.562 -19.688 1 93.94 92 GLY A O 1
ATOM 719 N N . PRO A 1 93 ? 5.723 -18.344 -19.078 1 96.12 93 PRO A N 1
ATOM 720 C CA . PRO A 1 93 ? 6.902 -18.547 -18.25 1 96.12 93 PRO A CA 1
ATOM 721 C C . PRO A 1 93 ? 6.57 -19.203 -16.906 1 96.12 93 PRO A C 1
ATOM 723 O O . PRO A 1 93 ? 7.477 -19.562 -16.141 1 96.12 93 PRO A O 1
ATOM 726 N N . LEU A 1 94 ? 5.34 -19.375 -16.594 1 97.62 94 LEU A N 1
ATOM 727 C CA . LEU A 1 94 ? 4.945 -19.844 -15.266 1 97.62 94 LEU A CA 1
ATOM 728 C C . LEU A 1 94 ? 5.547 -21.219 -14.977 1 97.62 94 LEU A C 1
ATOM 730 O O . LEU A 1 94 ? 6.156 -21.422 -13.922 1 97.62 94 LEU A O 1
ATOM 734 N N . LEU A 1 95 ? 5.352 -22.141 -15.883 1 96.5 95 LEU A N 1
ATOM 735 C CA . LEU A 1 95 ? 5.785 -23.516 -15.648 1 96.5 95 LEU A CA 1
ATOM 736 C C . LEU A 1 95 ? 7.289 -23.562 -15.406 1 96.5 95 LEU A C 1
ATOM 738 O O . LEU A 1 95 ? 7.746 -24.234 -14.469 1 96.5 95 LEU A O 1
ATOM 742 N N . SER A 1 96 ? 8.023 -22.859 -16.234 1 95.25 96 SER A N 1
ATOM 743 C CA . SER A 1 96 ? 9.477 -22.844 -16.062 1 95.25 96 SER A CA 1
ATOM 744 C C . SER A 1 96 ? 9.875 -22.234 -14.727 1 95.25 96 SER A C 1
ATOM 746 O O . SER A 1 96 ? 10.812 -22.703 -14.078 1 95.25 96 SER A O 1
ATOM 748 N N . SER A 1 97 ? 9.18 -21.234 -14.312 1 96.62 97 SER A N 1
ATOM 749 C CA . SER A 1 97 ? 9.453 -20.609 -13.023 1 96.62 97 SER A CA 1
ATOM 750 C C . SER A 1 97 ? 9.195 -21.562 -11.875 1 96.62 97 SER A C 1
ATOM 752 O O . SER A 1 97 ? 9.992 -21.641 -10.93 1 96.62 97 SER A O 1
ATOM 754 N N . LEU A 1 98 ? 8.164 -22.312 -12.008 1 97.06 98 LEU A N 1
ATOM 755 C CA . LEU A 1 98 ? 7.809 -23.25 -10.945 1 97.06 98 LEU A CA 1
ATOM 756 C C . LEU A 1 98 ? 8.812 -24.391 -10.875 1 97.06 98 LEU A C 1
ATOM 758 O O . LEU A 1 98 ? 9.156 -24.859 -9.789 1 97.06 98 LEU A O 1
ATOM 762 N N . LEU A 1 99 ? 9.242 -24.797 -12.016 1 94.94 99 LEU A N 1
ATOM 763 C CA . LEU A 1 99 ? 10.273 -25.828 -12.047 1 94.94 99 LEU A CA 1
ATOM 764 C C . LEU A 1 99 ? 11.547 -25.344 -11.359 1 94.94 99 LEU A C 1
ATOM 766 O O . LEU A 1 99 ? 12.188 -26.109 -10.625 1 94.94 99 LEU A O 1
ATOM 770 N N . GLY A 1 100 ? 11.836 -24.141 -11.594 1 93.75 100 GLY A N 1
ATOM 771 C CA . GLY A 1 100 ? 12.977 -23.547 -10.914 1 93.75 100 GLY A CA 1
ATOM 772 C C . GLY A 1 100 ? 12.82 -23.484 -9.406 1 93.75 100 GLY A C 1
ATOM 773 O O . GLY A 1 100 ? 13.773 -23.734 -8.664 1 93.75 100 GLY A O 1
ATOM 774 N N . MET A 1 101 ? 11.664 -23.172 -8.945 1 94.06 101 MET A N 1
ATOM 775 C CA . MET A 1 101 ? 11.391 -23.094 -7.516 1 94.06 101 MET A CA 1
ATOM 776 C C . MET A 1 101 ? 11.523 -24.469 -6.859 1 94.06 101 MET A C 1
ATOM 778 O O . MET A 1 101 ? 11.992 -24.578 -5.723 1 94.06 101 MET A O 1
ATOM 782 N N . LEU A 1 102 ? 11.125 -25.531 -7.512 1 93.25 102 LEU A N 1
ATOM 783 C CA . LEU A 1 102 ? 11.164 -26.891 -6.965 1 93.25 102 LEU A CA 1
ATOM 784 C C . LEU A 1 102 ? 12.602 -27.344 -6.746 1 93.25 102 LEU A C 1
ATOM 786 O O . LEU A 1 102 ? 12.859 -28.234 -5.922 1 93.25 102 LEU A O 1
ATOM 790 N N . ALA A 1 103 ? 13.508 -26.734 -7.363 1 85.88 103 ALA A N 1
ATOM 791 C CA . ALA A 1 103 ? 14.898 -27.172 -7.285 1 85.88 103 ALA A CA 1
ATOM 792 C C . ALA A 1 103 ? 15.594 -26.578 -6.062 1 85.88 103 ALA A C 1
ATOM 794 O O . ALA A 1 103 ? 16.391 -27.266 -5.402 1 85.88 103 ALA A O 1
ATOM 795 N N . PHE A 1 104 ? 15.305 -25.359 -5.668 1 79 104 PHE A N 1
ATOM 796 C CA . PHE A 1 104 ? 16.219 -24.703 -4.734 1 79 104 PHE A CA 1
ATOM 797 C C . PHE A 1 104 ? 15.453 -23.938 -3.672 1 79 104 PHE A C 1
ATOM 799 O O . PHE A 1 104 ? 16.047 -23.266 -2.83 1 79 104 PHE A O 1
ATOM 806 N N . SER A 1 105 ? 14.203 -24.188 -3.492 1 84.56 105 SER A N 1
ATOM 807 C CA . SER A 1 105 ? 13.461 -23.328 -2.584 1 84.56 105 SER A CA 1
ATOM 808 C C . SER A 1 105 ? 13.188 -24.031 -1.255 1 84.56 105 SER A C 1
ATOM 810 O O . SER A 1 105 ? 13.461 -25.219 -1.11 1 84.56 105 SER A O 1
ATOM 812 N N . ASP A 1 106 ? 12.734 -23.219 -0.347 1 92.56 106 ASP A N 1
ATOM 813 C CA . ASP A 1 106 ? 12.383 -23.781 0.955 1 92.56 106 ASP A CA 1
ATOM 814 C C . ASP A 1 106 ? 11.062 -24.547 0.883 1 92.56 106 ASP A C 1
ATOM 816 O O . ASP A 1 106 ? 10.344 -24.469 -0.113 1 92.56 106 ASP A O 1
ATOM 820 N N . THR A 1 107 ? 10.781 -25.219 1.897 1 93.75 107 THR A N 1
ATOM 821 C CA . THR A 1 107 ? 9.656 -26.156 1.943 1 93.75 107 THR A CA 1
ATOM 822 C C . THR A 1 107 ? 8.344 -25.422 1.694 1 93.75 107 THR A C 1
ATOM 824 O O . THR A 1 107 ? 7.469 -25.938 0.993 1 93.75 107 THR A O 1
ATOM 827 N N . ASP A 1 108 ? 8.227 -24.25 2.307 1 95 108 ASP A N 1
ATOM 828 C CA . ASP A 1 108 ? 6.988 -23.5 2.137 1 95 108 ASP A CA 1
ATOM 829 C C . ASP A 1 108 ? 6.773 -23.109 0.676 1 95 108 ASP A C 1
ATOM 831 O O . ASP A 1 108 ? 5.664 -23.219 0.154 1 95 108 ASP A O 1
ATOM 835 N N . VAL A 1 109 ? 7.82 -22.688 0.101 1 96.94 109 VAL A N 1
ATOM 836 C CA . VAL A 1 109 ? 7.758 -22.281 -1.297 1 96.94 109 VAL A CA 1
ATOM 837 C C . VAL A 1 109 ? 7.441 -23.484 -2.178 1 96.94 109 VAL A C 1
ATOM 839 O O . VAL A 1 109 ? 6.617 -23.406 -3.09 1 96.94 109 VAL A O 1
ATOM 842 N N . ILE A 1 110 ? 8.062 -24.547 -1.907 1 96.62 110 ILE A N 1
ATOM 843 C CA . ILE A 1 110 ? 7.84 -25.766 -2.668 1 96.62 110 ILE A CA 1
ATOM 844 C C . ILE A 1 110 ? 6.387 -26.219 -2.51 1 96.62 110 ILE A C 1
ATOM 846 O O . ILE A 1 110 ? 5.723 -26.547 -3.492 1 96.62 110 ILE A O 1
ATOM 850 N N . GLY A 1 111 ? 5.938 -26.172 -1.311 1 96.12 111 GLY A N 1
ATOM 851 C CA . GLY A 1 111 ? 4.551 -26.547 -1.077 1 96.12 111 GLY A CA 1
ATOM 852 C C . GLY A 1 111 ? 3.57 -25.703 -1.885 1 96.12 111 GLY A C 1
ATOM 853 O O . GLY A 1 111 ? 2.656 -26.25 -2.508 1 96.12 111 GLY A O 1
ATOM 854 N N . GLN A 1 112 ? 3.812 -24.406 -1.842 1 96.62 112 GLN A N 1
ATOM 855 C CA . GLN A 1 112 ? 2.939 -23.516 -2.59 1 96.62 112 GLN A CA 1
ATOM 856 C C . GLN A 1 112 ? 3.074 -23.734 -4.094 1 96.62 112 GLN A C 1
ATOM 858 O O . GLN A 1 112 ? 2.104 -23.594 -4.836 1 96.62 112 GLN A O 1
ATOM 863 N N . SER A 1 113 ? 4.25 -24.062 -4.543 1 97.75 113 SER A N 1
ATOM 864 C CA . SER A 1 113 ? 4.48 -24.375 -5.949 1 97.75 113 SER A CA 1
ATOM 865 C C . SER A 1 113 ? 3.709 -25.609 -6.379 1 97.75 113 SER A C 1
ATOM 867 O O . SER A 1 113 ? 3.107 -25.641 -7.453 1 97.75 113 SER A O 1
ATOM 869 N N . LEU A 1 114 ? 3.684 -26.562 -5.52 1 97 114 LEU A N 1
ATOM 870 C CA . LEU A 1 114 ? 2.971 -27.797 -5.809 1 97 114 LEU A CA 1
ATOM 871 C C . LEU A 1 114 ? 1.468 -27.547 -5.898 1 97 114 LEU A C 1
ATOM 873 O O . LEU A 1 114 ? 0.795 -28.109 -6.766 1 97 114 LEU A O 1
ATOM 877 N N . GLU A 1 115 ? 1.002 -26.734 -5.035 1 97 115 GLU A N 1
ATOM 878 C CA . GLU A 1 115 ? -0.416 -26.375 -5.066 1 97 115 GLU A CA 1
ATOM 879 C C . GLU A 1 115 ? -0.787 -25.703 -6.383 1 97 115 GLU A C 1
ATOM 881 O O . GLU A 1 115 ? -1.808 -26.031 -6.992 1 97 115 GLU A O 1
ATOM 886 N N . LEU A 1 116 ? 0.007 -24.828 -6.773 1 98.19 116 LEU A N 1
ATOM 887 C CA . LEU A 1 116 ? -0.262 -24.109 -8.008 1 98.19 116 LEU A CA 1
ATOM 888 C C . LEU A 1 116 ? -0.184 -25.047 -9.219 1 98.19 116 LEU A C 1
ATOM 890 O O . LEU A 1 116 ? -1.035 -24.984 -10.109 1 98.19 116 LEU A O 1
ATOM 894 N N . LEU A 1 117 ? 0.786 -25.906 -9.227 1 97.75 117 LEU A N 1
ATOM 895 C CA . LEU A 1 117 ? 0.919 -26.891 -10.305 1 97.75 117 LEU A CA 1
ATOM 896 C C . LEU A 1 117 ? -0.303 -27.797 -10.375 1 97.75 117 LEU A C 1
ATOM 898 O O . LEU A 1 117 ? -0.798 -28.094 -11.461 1 97.75 117 LEU A O 1
ATOM 902 N N . GLN A 1 118 ? -0.758 -28.141 -9.258 1 96.5 118 GLN A N 1
ATOM 903 C CA . GLN A 1 118 ? -1.927 -29.016 -9.211 1 96.5 118 GLN A CA 1
ATOM 904 C C . GLN A 1 118 ? -3.139 -28.344 -9.852 1 96.5 118 GLN A C 1
ATOM 906 O O . GLN A 1 118 ? -3.863 -28.969 -10.625 1 96.5 118 GLN A O 1
ATOM 911 N N . LEU A 1 119 ? -3.297 -27.141 -9.531 1 96.5 119 LEU A N 1
ATOM 912 C CA . LEU A 1 119 ? -4.414 -26.391 -10.102 1 96.5 119 LEU A CA 1
ATOM 913 C C . LEU A 1 119 ? -4.246 -26.25 -11.609 1 96.5 119 LEU A C 1
ATOM 915 O O . LEU A 1 119 ? -5.207 -26.422 -12.367 1 96.5 119 LEU A O 1
ATOM 919 N N . LEU A 1 120 ? -3.082 -25.953 -11.992 1 97.38 120 LEU A N 1
ATOM 920 C CA . LEU A 1 120 ? -2.793 -25.781 -13.414 1 97.38 120 LEU A CA 1
ATOM 921 C C . LEU A 1 120 ? -3.064 -27.078 -14.18 1 97.38 120 LEU A C 1
ATOM 923 O O . LEU A 1 120 ? -3.703 -27.047 -15.234 1 97.38 120 LEU A O 1
ATOM 927 N N . PHE A 1 121 ? -2.662 -28.156 -13.617 1 96.81 121 PHE A N 1
ATOM 928 C CA . PHE A 1 121 ? -2.818 -29.453 -14.289 1 96.81 121 PHE A CA 1
ATOM 929 C C . PHE A 1 121 ? -4.285 -29.859 -14.336 1 96.81 121 PHE A C 1
ATOM 931 O O . PHE A 1 121 ? -4.719 -30.516 -15.281 1 96.81 121 PHE A O 1
ATOM 938 N N . LEU A 1 122 ? -4.934 -29.469 -13.359 1 94.25 122 LEU A N 1
ATOM 939 C CA . LEU A 1 122 ? -6.355 -29.781 -13.32 1 94.25 122 LEU A CA 1
ATOM 940 C C . LEU A 1 122 ? -7.086 -29.172 -14.508 1 94.25 122 LEU A C 1
ATOM 942 O O . LEU A 1 122 ? -7.934 -29.828 -15.125 1 94.25 122 LEU A O 1
ATOM 946 N N . TYR A 1 123 ? -6.711 -28.016 -14.922 1 95.25 123 TYR A N 1
ATOM 947 C CA . TYR A 1 123 ? -7.473 -27.297 -15.938 1 95.25 123 TYR A CA 1
ATOM 948 C C . TYR A 1 123 ? -6.758 -27.328 -17.281 1 95.25 123 TYR A C 1
ATOM 950 O O . TYR A 1 123 ? -7.375 -27.109 -18.328 1 95.25 123 TYR A O 1
ATOM 958 N N . ARG A 1 124 ? -5.457 -27.562 -17.234 1 95.56 124 ARG A N 1
ATOM 959 C CA . ARG A 1 124 ? -4.648 -27.594 -18.453 1 95.56 124 ARG A CA 1
ATOM 960 C C . ARG A 1 124 ? -3.801 -28.859 -18.5 1 95.56 124 ARG A C 1
ATOM 962 O O . ARG A 1 124 ? -2.6 -28.828 -18.234 1 95.56 124 ARG A O 1
ATOM 969 N N . PRO A 1 125 ? -4.371 -29.906 -19 1 93.44 125 PRO A N 1
ATOM 970 C CA . PRO A 1 125 ? -3.648 -31.188 -19.047 1 93.44 125 PRO A CA 1
ATOM 971 C C . PRO A 1 125 ? -2.367 -31.109 -19.875 1 93.44 125 PRO A C 1
ATOM 973 O O . PRO A 1 125 ? -1.388 -31.797 -19.562 1 93.44 125 PRO A O 1
ATOM 976 N N . GLU A 1 126 ? -2.379 -30.328 -20.906 1 95.25 126 GLU A N 1
ATOM 977 C CA . GLU A 1 126 ? -1.199 -30.172 -21.75 1 95.25 126 GLU A CA 1
ATOM 978 C C . GLU A 1 126 ? -0.021 -29.625 -20.953 1 95.25 126 GLU A C 1
ATOM 980 O O . GLU A 1 126 ? 1.137 -29.906 -21.266 1 95.25 126 GLU A O 1
ATOM 985 N N . ALA A 1 127 ? -0.307 -28.828 -19.969 1 95.88 127 ALA A N 1
ATOM 986 C CA . ALA A 1 127 ? 0.754 -28.297 -19.109 1 95.88 127 ALA A CA 1
ATOM 987 C C . ALA A 1 127 ? 1.436 -29.406 -18.328 1 95.88 127 ALA A C 1
ATOM 989 O O . ALA A 1 127 ? 2.641 -29.344 -18.062 1 95.88 127 ALA A O 1
ATOM 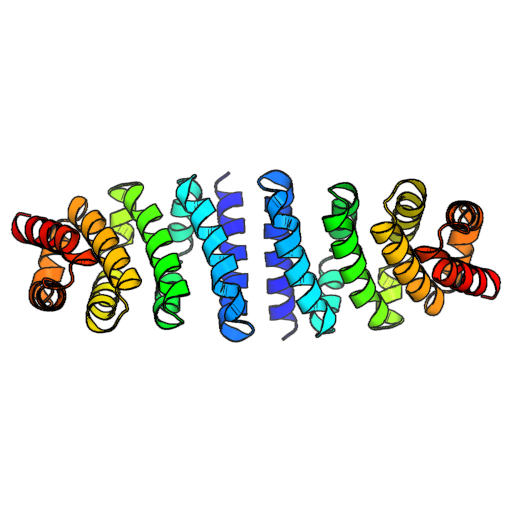990 N N . ALA A 1 128 ? 0.667 -30.391 -17.906 1 95.44 128 ALA A N 1
ATOM 991 C CA . ALA A 1 128 ? 1.225 -31.547 -17.219 1 95.44 128 ALA A CA 1
ATOM 992 C C . ALA A 1 128 ? 2.221 -32.281 -18.094 1 95.44 128 ALA A C 1
ATOM 994 O O . ALA A 1 128 ? 3.287 -32.688 -17.625 1 95.44 128 ALA A O 1
ATOM 995 N N . GLN A 1 129 ? 1.839 -32.406 -19.297 1 94.94 129 GLN A N 1
ATOM 996 C CA . GLN A 1 129 ? 2.721 -33.062 -20.25 1 94.94 129 GLN A CA 1
ATOM 997 C C . GLN A 1 129 ? 4.023 -32.281 -20.438 1 94.94 129 GLN A C 1
ATOM 999 O O . GLN A 1 129 ? 5.105 -32.875 -20.469 1 94.94 129 GLN A O 1
ATOM 1004 N N . ALA A 1 130 ? 3.877 -31.016 -20.562 1 95.62 130 ALA A N 1
ATOM 1005 C CA . ALA A 1 130 ? 5.062 -30.172 -20.703 1 95.62 130 ALA A CA 1
ATOM 1006 C C . ALA A 1 130 ? 5.949 -30.281 -19.469 1 95.62 130 ALA A C 1
ATOM 1008 O O . ALA A 1 130 ? 7.176 -30.297 -19.578 1 95.62 130 ALA A O 1
ATOM 1009 N N . PHE A 1 131 ? 5.293 -30.344 -18.328 1 96.31 131 PHE A N 1
ATOM 1010 C CA . PHE A 1 131 ? 5.996 -30.5 -17.062 1 96.31 131 PHE A CA 1
ATOM 1011 C C . PHE A 1 131 ? 6.82 -31.781 -17.047 1 96.31 131 PHE A C 1
ATOM 1013 O O . PHE A 1 131 ? 7.988 -31.766 -16.641 1 96.31 131 PHE A O 1
ATOM 1020 N N . LEU A 1 132 ? 6.273 -32.844 -17.531 1 94.44 132 LEU A N 1
ATOM 1021 C CA . LEU A 1 132 ? 6.945 -34.125 -17.594 1 94.44 132 LEU A CA 1
ATOM 1022 C C . LEU A 1 132 ? 8.109 -34.094 -18.578 1 94.44 132 LEU A C 1
ATOM 1024 O O . LEU A 1 132 ? 9.172 -34.656 -18.297 1 94.44 132 LEU A O 1
ATOM 1028 N N . GLN A 1 133 ? 7.918 -33.406 -19.609 1 94.81 133 GLN A N 1
ATOM 1029 C CA . GLN A 1 133 ? 8.938 -33.312 -20.656 1 94.81 133 GLN A CA 1
ATOM 1030 C C . GLN A 1 133 ? 10.125 -32.469 -20.172 1 94.81 133 GLN A C 1
ATOM 1032 O O . GLN A 1 133 ? 11.234 -32.594 -20.688 1 94.81 133 GLN A O 1
ATOM 1037 N N . GLN A 1 134 ? 9.914 -31.672 -19.188 1 93.88 134 GLN A N 1
ATOM 1038 C CA . GLN A 1 134 ? 10.969 -30.812 -18.672 1 93.88 134 GLN A CA 1
ATOM 1039 C C . GLN A 1 134 ? 11.547 -31.359 -17.375 1 93.88 134 GLN A C 1
ATOM 1041 O O . GLN A 1 134 ? 11.898 -30.594 -16.469 1 93.88 134 GLN A O 1
ATOM 1046 N N . SER A 1 135 ? 11.516 -32.625 -17.203 1 92.12 135 SER A N 1
ATOM 1047 C CA . SER A 1 135 ? 12.094 -33.344 -16.078 1 92.12 135 SER A CA 1
ATOM 1048 C C . SER A 1 135 ? 11.375 -33 -14.773 1 92.12 135 SER A C 1
ATOM 1050 O O . SER A 1 135 ? 12.016 -32.906 -13.727 1 92.12 135 SER A O 1
ATOM 1052 N N . GLY A 1 136 ? 10.117 -32.75 -14.945 1 94.5 136 GLY A N 1
ATOM 1053 C CA . GLY A 1 136 ? 9.305 -32.438 -13.789 1 94.5 136 GLY A CA 1
ATOM 1054 C C . GLY A 1 136 ? 9.25 -33.531 -12.75 1 94.5 136 GLY A C 1
ATOM 1055 O O . GLY A 1 136 ? 9.297 -33.281 -11.547 1 94.5 136 GLY A O 1
ATOM 1056 N N . LEU A 1 137 ? 9.195 -34.781 -13.18 1 91.88 137 LEU A N 1
ATOM 1057 C CA . LEU A 1 137 ? 9.125 -35.906 -12.266 1 91.88 137 LEU A CA 1
ATOM 1058 C C . LEU A 1 137 ? 10.398 -36.031 -11.43 1 91.88 137 LEU A C 1
ATOM 1060 O O . LEU A 1 137 ? 10.336 -36.312 -10.234 1 91.88 137 LEU A O 1
ATOM 1064 N N . GLN A 1 138 ? 11.453 -35.781 -12.078 1 92.38 138 GLN A N 1
ATOM 1065 C CA . GLN A 1 138 ? 12.727 -35.812 -11.359 1 92.38 138 GLN A CA 1
ATOM 1066 C C . GLN A 1 138 ? 12.781 -34.719 -10.289 1 92.38 138 GLN A C 1
ATOM 1068 O O . GLN A 1 138 ? 13.297 -34.969 -9.195 1 92.38 138 GLN A O 1
ATOM 1073 N N . ALA A 1 139 ? 12.305 -33.625 -10.633 1 92.44 139 ALA A N 1
ATOM 1074 C CA . ALA A 1 139 ? 12.273 -32.531 -9.688 1 92.44 139 ALA A CA 1
ATOM 1075 C C . ALA A 1 139 ? 11.414 -32.875 -8.469 1 92.44 139 ALA A C 1
ATOM 1077 O O . ALA A 1 139 ? 11.75 -32.5 -7.344 1 92.44 139 ALA A O 1
ATOM 1078 N N . LEU A 1 140 ? 10.359 -33.562 -8.672 1 93.56 140 LEU A N 1
ATOM 1079 C CA . LEU A 1 140 ? 9.445 -33.938 -7.594 1 93.56 140 LEU A CA 1
ATOM 1080 C C . LEU A 1 140 ? 10.094 -35 -6.684 1 93.56 140 LEU A C 1
ATOM 1082 O O . LEU A 1 140 ? 9.898 -34.969 -5.465 1 93.56 140 LEU A O 1
ATOM 1086 N N . GLU A 1 141 ? 10.82 -35.844 -7.273 1 90.06 141 GLU A N 1
ATOM 1087 C CA . GLU A 1 141 ? 11.438 -36.938 -6.543 1 90.06 141 GLU A CA 1
ATOM 1088 C C . GLU A 1 141 ? 12.344 -36.438 -5.426 1 90.06 141 GLU A C 1
ATOM 1090 O O . GLU A 1 141 ? 12.469 -37.094 -4.379 1 90.06 141 GLU A O 1
ATOM 1095 N N . ARG A 1 142 ? 12.852 -35.312 -5.594 1 88.5 142 ARG A N 1
ATOM 1096 C CA . ARG A 1 142 ? 13.766 -34.719 -4.621 1 88.5 142 ARG A CA 1
ATOM 1097 C C . ARG A 1 142 ? 13.039 -34.375 -3.316 1 88.5 142 ARG A C 1
ATOM 1099 O O . ARG A 1 142 ? 13.68 -34.219 -2.275 1 88.5 142 ARG A O 1
ATOM 1106 N N . HIS A 1 143 ? 11.734 -34.344 -3.424 1 91.06 143 HIS A N 1
ATOM 1107 C CA . HIS A 1 143 ? 10.984 -33.875 -2.264 1 91.06 143 HIS A CA 1
ATOM 1108 C C . HIS A 1 143 ? 10.078 -34.969 -1.706 1 91.06 143 HIS A C 1
ATOM 1110 O O . HIS A 1 143 ? 9.297 -34.719 -0.788 1 91.06 143 HIS A O 1
ATOM 1116 N N . GLU A 1 144 ? 10.203 -36.156 -2.201 1 89.12 144 GLU A N 1
ATOM 1117 C CA . GLU A 1 144 ? 9.336 -37.25 -1.809 1 89.12 144 GLU A CA 1
ATOM 1118 C C . GLU A 1 144 ? 9.602 -37.688 -0.365 1 89.12 144 GLU A C 1
ATOM 1120 O O . GLU A 1 144 ? 8.703 -38.188 0.307 1 89.12 144 GLU A O 1
ATOM 1125 N N . GLU A 1 145 ? 10.734 -37.375 0.103 1 87.56 145 GLU A N 1
ATOM 1126 C CA . GLU A 1 145 ? 11.094 -37.844 1.44 1 87.56 145 GLU A CA 1
ATOM 1127 C C . GLU A 1 145 ? 10.734 -36.812 2.498 1 87.56 145 GLU A C 1
ATOM 1129 O O . GLU A 1 145 ? 10.773 -37.094 3.695 1 87.56 145 GLU A O 1
ATOM 1134 N N . GLU A 1 146 ? 10.5 -35.625 2.068 1 89.06 146 GLU A N 1
ATOM 1135 C CA . GLU A 1 146 ? 10.102 -34.562 3.008 1 89.06 146 GLU A CA 1
ATOM 1136 C C . GLU A 1 146 ? 8.664 -34.781 3.477 1 89.06 146 GLU A C 1
ATOM 1138 O O . GLU A 1 146 ? 7.719 -34.562 2.715 1 89.06 146 GLU A O 1
ATOM 1143 N N . ALA A 1 147 ? 8.453 -35.062 4.699 1 90.06 147 ALA A N 1
ATOM 1144 C CA . ALA A 1 147 ? 7.176 -35.5 5.262 1 90.06 147 ALA A CA 1
ATOM 1145 C C . ALA A 1 147 ? 6.098 -34.438 5.012 1 90.06 147 ALA A C 1
ATOM 1147 O O . ALA A 1 147 ? 4.957 -34.781 4.676 1 90.06 147 ALA A O 1
ATOM 1148 N N . GLN A 1 148 ? 6.473 -33.188 5.129 1 91.25 148 GLN A N 1
ATOM 1149 C CA . GLN A 1 148 ? 5.508 -32.094 5.012 1 91.25 148 GLN A CA 1
ATOM 1150 C C . GLN A 1 148 ? 4.996 -31.984 3.578 1 91.25 148 GLN A C 1
ATOM 1152 O O . GLN A 1 148 ? 3.918 -31.438 3.346 1 91.25 148 GLN A O 1
ATOM 1157 N N . LEU A 1 149 ? 5.785 -32.562 2.641 1 94 149 LEU A N 1
ATOM 1158 C CA . LEU A 1 149 ? 5.48 -32.344 1.23 1 94 149 LEU A CA 1
ATOM 1159 C C . LEU A 1 149 ? 5 -33.625 0.577 1 94 149 LEU A C 1
ATOM 1161 O O . LEU A 1 149 ? 4.469 -33.594 -0.535 1 94 149 LEU A O 1
ATOM 1165 N N . GLN A 1 150 ? 5.117 -34.656 1.201 1 92.38 150 GLN A N 1
ATOM 1166 C CA . GLN A 1 150 ? 4.949 -36 0.635 1 92.38 150 GLN A CA 1
ATOM 1167 C C . GLN A 1 150 ? 3.568 -36.156 0.006 1 92.38 150 GLN A C 1
ATOM 1169 O O . GLN A 1 150 ? 3.445 -36.625 -1.12 1 92.38 150 GLN A O 1
ATOM 1174 N N . GLU A 1 151 ? 2.553 -35.781 0.738 1 92.94 151 GLU A N 1
ATOM 1175 C CA . GLU A 1 151 ? 1.191 -35.938 0.232 1 92.94 151 GLU A CA 1
ATOM 1176 C C . GLU A 1 151 ? 0.978 -35.094 -1.033 1 92.94 151 GLU A C 1
ATOM 1178 O O . GLU A 1 151 ? 0.44 -35.594 -2.023 1 92.94 151 GLU A O 1
ATOM 1183 N N . ARG A 1 152 ? 1.415 -33.938 -1.022 1 93.69 152 ARG A N 1
ATOM 1184 C CA . ARG A 1 152 ? 1.23 -33.062 -2.168 1 93.69 152 ARG A CA 1
ATOM 1185 C C . ARG A 1 152 ? 2.035 -33.531 -3.369 1 93.69 152 ARG A C 1
ATOM 1187 O O . ARG A 1 152 ? 1.579 -33.438 -4.512 1 93.69 152 ARG A O 1
ATOM 1194 N N . VAL A 1 153 ? 3.217 -34 -3.059 1 94.38 153 VAL A N 1
ATOM 1195 C CA . VAL A 1 153 ? 4.062 -34.531 -4.117 1 94.38 153 VAL A CA 1
ATOM 1196 C C . VAL A 1 153 ? 3.377 -35.719 -4.77 1 94.38 153 VAL A C 1
ATOM 1198 O O . VAL A 1 153 ? 3.301 -35.812 -5.996 1 94.38 153 VAL A O 1
ATOM 1201 N N . HIS A 1 154 ? 2.826 -36.5 -3.969 1 92.44 154 HIS A N 1
ATOM 1202 C CA . HIS A 1 154 ? 2.164 -37.688 -4.473 1 92.44 154 HIS A CA 1
ATOM 1203 C C . HIS A 1 154 ? 0.941 -37.344 -5.309 1 92.44 154 HIS A C 1
ATOM 1205 O O . HIS A 1 154 ? 0.743 -37.906 -6.395 1 92.44 154 HIS A O 1
ATOM 1211 N N . VAL A 1 155 ? 0.215 -36.5 -4.828 1 92.5 155 VAL A N 1
ATOM 1212 C CA . VAL A 1 155 ? -0.986 -36.062 -5.539 1 92.5 155 VAL A CA 1
ATOM 1213 C C . VAL A 1 155 ? -0.602 -35.5 -6.895 1 92.5 155 VAL A C 1
ATOM 1215 O O . VAL A 1 155 ? -1.229 -35.781 -7.91 1 92.5 155 VAL A O 1
ATOM 1218 N N . LEU A 1 156 ? 0.386 -34.688 -6.891 1 94.44 156 LEU A N 1
ATOM 1219 C CA . LEU A 1 156 ? 0.819 -34.031 -8.125 1 94.44 156 LEU A CA 1
ATOM 1220 C C . LEU A 1 156 ? 1.352 -35.062 -9.117 1 94.44 156 LEU A C 1
ATOM 1222 O O . LEU A 1 156 ? 1.094 -34.969 -10.32 1 94.44 156 LEU A O 1
ATOM 1226 N N . GLN A 1 157 ? 2.094 -36.031 -8.594 1 92 157 GLN A N 1
ATOM 1227 C CA . GLN A 1 157 ? 2.605 -37.125 -9.445 1 92 157 GLN A CA 1
ATOM 1228 C C . GLN A 1 157 ? 1.467 -37.875 -10.117 1 92 157 GLN A C 1
ATOM 1230 O O . GLN A 1 157 ? 1.522 -38.125 -11.32 1 92 157 GLN A O 1
ATOM 1235 N N . GLN A 1 158 ? 0.444 -38.062 -9.406 1 90.44 158 GLN A N 1
ATOM 1236 C CA . GLN A 1 158 ? -0.71 -38.781 -9.945 1 90.44 158 GLN A CA 1
ATOM 1237 C C . GLN A 1 158 ? -1.438 -37.938 -10.984 1 90.44 158 GLN A C 1
ATOM 1239 O O . GLN A 1 158 ? -1.833 -38.438 -12.039 1 90.44 158 GLN A O 1
ATOM 1244 N N . THR A 1 159 ? -1.533 -36.75 -10.688 1 90.75 159 THR A N 1
ATOM 1245 C CA . THR A 1 159 ? -2.23 -35.812 -11.594 1 90.75 159 THR A CA 1
ATOM 1246 C C . THR A 1 159 ? -1.441 -35.625 -12.883 1 90.75 159 THR A C 1
ATOM 1248 O O . THR A 1 159 ? -2.021 -35.562 -13.969 1 90.75 159 THR A O 1
ATOM 1251 N N . ALA A 1 160 ? -0.173 -35.531 -12.758 1 90.75 160 ALA A N 1
ATOM 1252 C CA . ALA A 1 160 ? 0.694 -35.312 -13.906 1 90.75 160 ALA A CA 1
ATOM 1253 C C . ALA A 1 160 ? 0.731 -36.562 -14.812 1 90.75 160 ALA A C 1
ATOM 1255 O O . ALA A 1 160 ? 0.791 -36.438 -16.031 1 90.75 160 ALA A O 1
ATOM 1256 N N . LEU A 1 161 ? 0.711 -37.719 -14.188 1 86.31 161 LEU A N 1
ATOM 1257 C CA . LEU A 1 161 ? 0.885 -38.938 -14.93 1 86.31 161 LEU A CA 1
ATOM 1258 C C . LEU A 1 161 ? -0.441 -39.438 -15.516 1 86.31 161 LEU A C 1
ATOM 1260 O O . LEU A 1 161 ? -0.461 -40.188 -16.5 1 86.31 161 LEU A O 1
ATOM 1264 N N . HIS A 1 162 ? -1.591 -39.188 -14.93 1 78.75 162 HIS A N 1
ATOM 1265 C CA . HIS A 1 162 ? -2.865 -39.75 -15.367 1 78.75 162 HIS A CA 1
ATOM 1266 C C . HIS A 1 162 ? -3.662 -38.75 -16.188 1 78.75 162 HIS A C 1
ATOM 1268 O O . HIS A 1 162 ? -4.832 -39 -16.5 1 78.75 162 HIS A O 1
ATOM 1274 N N . ARG A 1 163 ? -3.012 -37.688 -16.578 1 67 163 ARG A N 1
ATOM 1275 C CA . ARG A 1 163 ? -3.721 -36.812 -17.484 1 67 163 ARG A CA 1
ATOM 1276 C C . ARG A 1 163 ? -3.055 -36.812 -18.859 1 67 163 ARG A C 1
ATOM 1278 O O . ARG A 1 163 ? -1.843 -37 -18.969 1 67 163 ARG A O 1
ATOM 1285 N N . MET B 1 1 ? 13.227 11.766 -11.891 1 61.47 1 MET B N 1
ATOM 1286 C CA . MET B 1 1 ? 13.047 11.461 -10.477 1 61.47 1 MET B CA 1
ATOM 1287 C C . MET B 1 1 ? 11.688 11.953 -9.977 1 61.47 1 MET B C 1
ATOM 1289 O O . MET B 1 1 ? 10.906 11.172 -9.43 1 61.47 1 MET B O 1
ATOM 1293 N N . GLN B 1 2 ? 11.305 13.156 -10.484 1 71.38 2 GLN B N 1
ATOM 1294 C CA . GLN B 1 2 ? 10.062 13.773 -10.031 1 71.38 2 GLN B CA 1
ATOM 1295 C C . GLN B 1 2 ? 8.852 13.055 -10.625 1 71.38 2 GLN B C 1
ATOM 1297 O O . GLN B 1 2 ? 7.895 12.758 -9.906 1 71.38 2 GLN B O 1
ATOM 1302 N N . LEU B 1 3 ? 9.016 12.641 -11.859 1 77.12 3 LEU B N 1
ATOM 1303 C CA . LEU B 1 3 ? 7.879 12 -12.508 1 77.12 3 LEU B CA 1
ATOM 1304 C C . LEU B 1 3 ? 7.598 10.633 -11.883 1 77.12 3 LEU B C 1
ATOM 1306 O O . LEU B 1 3 ? 6.438 10.266 -11.695 1 77.12 3 LEU B O 1
ATOM 1310 N N . ARG B 1 4 ? 8.633 10.055 -11.484 1 84.88 4 ARG B N 1
ATOM 1311 C CA . ARG B 1 4 ? 8.461 8.742 -10.859 1 84.88 4 ARG B CA 1
ATOM 1312 C C . ARG B 1 4 ? 7.852 8.875 -9.469 1 84.88 4 ARG B C 1
ATOM 1314 O O . ARG B 1 4 ? 6.953 8.117 -9.102 1 84.88 4 ARG B O 1
ATOM 1321 N N . ASP B 1 5 ? 8.266 9.883 -8.828 1 92.75 5 ASP B N 1
ATOM 1322 C CA . ASP B 1 5 ? 7.75 10.102 -7.477 1 92.75 5 ASP B CA 1
ATOM 1323 C C . ASP B 1 5 ? 6.27 10.477 -7.512 1 92.75 5 ASP B C 1
ATOM 1325 O O . ASP B 1 5 ? 5.488 10.016 -6.676 1 92.75 5 ASP B O 1
ATOM 1329 N N . GLU B 1 6 ? 6 11.219 -8.5 1 95.25 6 GLU B N 1
ATOM 1330 C CA . GLU B 1 6 ? 4.605 11.633 -8.641 1 95.25 6 GLU B CA 1
ATOM 1331 C C . GLU B 1 6 ? 3.705 10.438 -8.93 1 95.25 6 GLU B C 1
ATOM 1333 O O . GLU B 1 6 ? 2.584 10.352 -8.422 1 95.25 6 GLU B O 1
ATOM 1338 N N . ARG B 1 7 ? 4.246 9.539 -9.758 1 95.62 7 ARG B N 1
ATOM 1339 C CA . ARG B 1 7 ? 3.48 8.344 -10.078 1 95.62 7 ARG B CA 1
ATOM 1340 C C . ARG B 1 7 ? 3.262 7.48 -8.836 1 95.62 7 ARG B C 1
ATOM 1342 O O . ARG B 1 7 ? 2.18 6.922 -8.641 1 95.62 7 ARG B O 1
ATOM 1349 N N . VAL B 1 8 ? 4.176 7.434 -8.008 1 95.88 8 VAL B N 1
ATOM 1350 C CA . VAL B 1 8 ? 4.094 6.648 -6.781 1 95.88 8 VAL B CA 1
ATOM 1351 C C . VAL B 1 8 ? 3.07 7.273 -5.836 1 95.88 8 VAL B C 1
ATOM 1353 O O . VAL B 1 8 ? 2.213 6.574 -5.293 1 95.88 8 VAL B O 1
ATOM 1356 N N . VAL B 1 9 ? 3.129 8.531 -5.723 1 97.19 9 VAL B N 1
ATOM 1357 C CA . VAL B 1 9 ? 2.205 9.234 -4.84 1 97.19 9 VAL B CA 1
ATOM 1358 C C . VAL B 1 9 ? 0.777 9.086 -5.359 1 97.19 9 VAL B C 1
ATOM 1360 O O . VAL B 1 9 ? -0.145 8.812 -4.586 1 97.19 9 VAL B O 1
ATOM 1363 N N . ALA B 1 10 ? 0.681 9.219 -6.656 1 97.62 10 ALA B N 1
ATOM 1364 C CA . ALA B 1 10 ? -0.639 9.039 -7.258 1 97.62 10 ALA B CA 1
ATOM 1365 C C . ALA B 1 10 ? -1.167 7.625 -7.008 1 97.62 10 ALA B C 1
ATOM 1367 O O . ALA B 1 10 ? -2.33 7.449 -6.645 1 97.62 10 ALA B O 1
ATOM 1368 N N . ALA B 1 11 ? -0.346 6.68 -7.234 1 97.56 11 ALA B N 1
ATOM 1369 C CA . ALA B 1 11 ? -0.731 5.289 -7.012 1 97.56 11 ALA B CA 1
ATOM 1370 C C . ALA B 1 11 ? -1.128 5.055 -5.559 1 97.56 11 ALA B C 1
ATOM 1372 O O . ALA B 1 11 ? -2.135 4.402 -5.281 1 97.56 11 ALA B O 1
ATOM 1373 N N . LEU B 1 12 ? -0.393 5.582 -4.656 1 97 12 LEU B N 1
ATOM 1374 C CA . LEU B 1 12 ? -0.681 5.434 -3.232 1 97 12 LEU B CA 1
ATOM 1375 C C . LEU B 1 12 ? -2.037 6.039 -2.887 1 97 12 LEU B C 1
ATOM 1377 O O . LEU B 1 12 ? -2.805 5.457 -2.119 1 97 12 LEU B O 1
ATOM 1381 N N . PHE B 1 13 ? -2.371 7.121 -3.461 1 97.94 13 PHE B N 1
ATOM 1382 C CA . PHE B 1 13 ? -3.637 7.766 -3.135 1 97.94 13 PHE B CA 1
ATOM 1383 C C . PHE B 1 13 ? -4.805 7 -3.742 1 97.94 13 PHE B C 1
ATOM 1385 O O . PHE B 1 13 ? -5.891 6.945 -3.156 1 97.94 13 PHE B O 1
ATOM 1392 N N . ILE B 1 14 ? -4.57 6.43 -4.902 1 97.06 14 ILE B N 1
ATOM 1393 C CA . ILE B 1 14 ? -5.598 5.551 -5.445 1 97.06 14 ILE B CA 1
ATOM 1394 C C . ILE B 1 14 ? -5.902 4.438 -4.445 1 97.06 14 ILE B C 1
ATOM 1396 O O . ILE B 1 14 ? -7.066 4.137 -4.172 1 97.06 14 ILE B O 1
ATOM 1400 N N . LEU B 1 15 ? -4.887 3.873 -3.895 1 96.38 15 LEU B N 1
ATOM 1401 C CA . LEU B 1 15 ? -5.074 2.795 -2.928 1 96.38 15 LEU B CA 1
ATOM 1402 C C . LEU B 1 15 ? -5.719 3.316 -1.649 1 96.38 15 LEU B C 1
ATOM 1404 O O . LEU B 1 15 ? -6.586 2.658 -1.074 1 96.38 15 LEU B O 1
ATOM 1408 N N . LEU B 1 16 ? -5.332 4.48 -1.194 1 97.31 16 LEU B N 1
ATOM 1409 C CA . LEU B 1 16 ? -5.93 5.055 0.006 1 97.31 16 LEU B CA 1
ATOM 1410 C C . LEU B 1 16 ? -7.426 5.285 -0.189 1 97.31 16 LEU B C 1
ATOM 1412 O O . LEU B 1 16 ? -8.219 5.031 0.717 1 97.31 16 LEU B O 1
ATOM 1416 N N . GLN B 1 17 ? -7.754 5.777 -1.337 1 96.06 17 GLN B N 1
ATOM 1417 C CA . GLN B 1 17 ? -9.164 5.977 -1.641 1 96.06 17 GLN B CA 1
ATOM 1418 C C . GLN B 1 17 ? -9.914 4.645 -1.661 1 96.06 17 GLN B C 1
ATOM 1420 O O . GLN B 1 17 ? -11.047 4.555 -1.182 1 96.06 17 GLN B O 1
ATOM 1425 N N . PHE B 1 18 ? -9.32 3.703 -2.236 1 95 18 PHE B N 1
ATOM 1426 C CA . PHE B 1 18 ? -9.898 2.367 -2.23 1 95 18 PHE B CA 1
ATOM 1427 C C . PHE B 1 18 ? -10.094 1.869 -0.803 1 95 18 PHE B C 1
ATOM 1429 O O . PHE B 1 18 ? -11.141 1.31 -0.473 1 95 18 PHE B O 1
ATOM 1436 N N . PHE B 1 19 ? -9.055 2.041 0.057 1 94.69 19 PHE B N 1
ATOM 1437 C CA . PHE B 1 19 ? -9.141 1.621 1.451 1 94.69 19 PHE B CA 1
ATOM 1438 C C . PHE B 1 19 ? -10.266 2.346 2.172 1 94.69 19 PHE B C 1
ATOM 1440 O O . PHE B 1 19 ? -11.031 1.729 2.92 1 94.69 19 PHE B O 1
ATOM 1447 N N . LEU B 1 20 ? -10.352 3.584 1.926 1 96.19 20 LEU B N 1
ATOM 1448 C CA . LEU B 1 20 ? -11.383 4.387 2.586 1 96.19 20 LEU B CA 1
ATOM 1449 C C . LEU B 1 20 ? -12.773 3.84 2.291 1 96.19 20 LEU B C 1
ATOM 1451 O O . LEU B 1 20 ? -13.625 3.783 3.182 1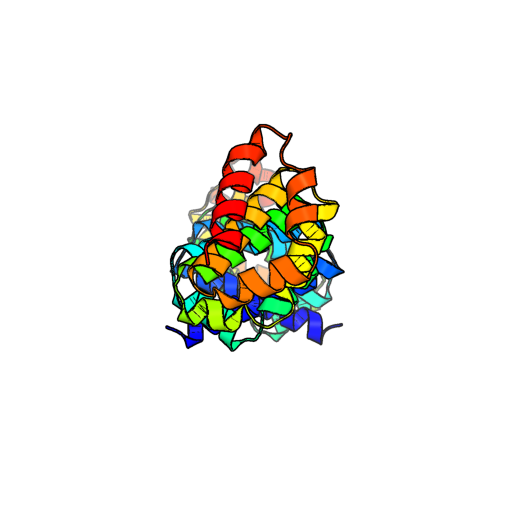 96.19 20 LEU B O 1
ATOM 1455 N N . GLN B 1 21 ? -12.969 3.303 1.16 1 93.81 21 GLN B N 1
ATOM 1456 C CA . GLN B 1 21 ? -14.289 2.84 0.734 1 93.81 21 GLN B CA 1
ATOM 1457 C C . GLN B 1 21 ? -14.5 1.376 1.11 1 93.81 21 GLN B C 1
ATOM 1459 O O . GLN B 1 21 ? -15.594 0.995 1.544 1 93.81 21 GLN B O 1
ATOM 1464 N N . LYS B 1 22 ? -13.484 0.565 0.988 1 90 22 LYS B N 1
ATOM 1465 C CA . LYS B 1 22 ? -13.695 -0.879 1.045 1 90 22 LYS B CA 1
ATOM 1466 C C . LYS B 1 22 ? -13.047 -1.479 2.291 1 90 22 LYS B C 1
ATOM 1468 O O . LYS B 1 22 ? -13.586 -2.412 2.887 1 90 22 LYS B O 1
ATOM 1473 N N . GLN B 1 23 ? -11.883 -0.968 2.625 1 89.31 23 GLN B N 1
ATOM 1474 C CA . GLN B 1 23 ? -11.125 -1.541 3.727 1 89.31 23 GLN B CA 1
ATOM 1475 C C . GLN B 1 23 ? -10.406 -0.454 4.523 1 89.31 23 GLN B C 1
ATOM 1477 O O . GLN B 1 23 ? -9.18 -0.382 4.52 1 89.31 23 GLN B O 1
ATOM 1482 N N . PRO B 1 24 ? -11.148 0.311 5.293 1 93.75 24 PRO B N 1
ATOM 1483 C CA . PRO B 1 24 ? -10.562 1.434 6.031 1 93.75 24 PRO B CA 1
ATOM 1484 C C . PRO B 1 24 ? -9.477 0.994 7.012 1 93.75 24 PRO B C 1
ATOM 1486 O O . PRO B 1 24 ? -8.602 1.788 7.367 1 93.75 24 PRO B O 1
ATOM 1489 N N . SER B 1 25 ? -9.5 -0.239 7.355 1 91.75 25 SER B N 1
ATOM 1490 C CA . SER B 1 25 ? -8.531 -0.747 8.328 1 91.75 25 SER B CA 1
ATOM 1491 C C . SER B 1 25 ? -7.117 -0.736 7.754 1 91.75 25 SER B C 1
ATOM 1493 O O . SER B 1 25 ? -6.145 -0.856 8.5 1 91.75 25 SER B O 1
ATOM 1495 N N . LEU B 1 26 ? -6.961 -0.527 6.465 1 92.62 26 LEU B N 1
ATOM 1496 C CA . LEU B 1 26 ? -5.641 -0.553 5.84 1 92.62 26 LEU B CA 1
ATOM 1497 C C . LEU B 1 26 ? -5.102 0.861 5.652 1 92.62 26 LEU B C 1
ATOM 1499 O O . LEU B 1 26 ? -3.969 1.043 5.199 1 92.62 26 LEU B O 1
ATOM 1503 N N . LEU B 1 27 ? -5.836 1.815 6.016 1 96.12 27 LEU B N 1
ATOM 1504 C CA . LEU B 1 27 ? -5.438 3.207 5.84 1 96.12 27 LEU B CA 1
ATOM 1505 C C . LEU B 1 27 ? -4.148 3.506 6.598 1 96.12 27 LEU B C 1
ATOM 1507 O O . LEU B 1 27 ? -3.232 4.125 6.055 1 96.12 27 LEU B O 1
ATOM 1511 N N . PRO B 1 28 ? -4.008 2.959 7.805 1 95.56 28 PRO B N 1
ATOM 1512 C CA . PRO B 1 28 ? -2.789 3.279 8.547 1 95.56 28 PRO B CA 1
ATOM 1513 C C . PRO B 1 28 ? -1.522 2.812 7.836 1 95.56 28 PRO B C 1
ATOM 1515 O O . PRO B 1 28 ? -0.516 3.525 7.828 1 95.56 28 PRO B O 1
ATOM 1518 N N . GLU B 1 29 ? -1.596 1.675 7.156 1 91.06 29 GLU B N 1
ATOM 1519 C CA . GLU B 1 29 ? -0.423 1.151 6.461 1 91.06 29 GLU B CA 1
ATOM 1520 C C . GLU B 1 29 ? -0.058 2.021 5.262 1 91.06 29 GLU B C 1
ATOM 1522 O O . GLU B 1 29 ? 1.12 2.293 5.023 1 91.06 29 GLU B O 1
ATOM 1527 N N . GLY B 1 30 ? -1.106 2.445 4.551 1 94.75 30 GLY B N 1
ATOM 1528 C CA . GLY B 1 30 ? -0.852 3.338 3.43 1 94.75 30 GLY B CA 1
ATOM 1529 C C . GLY B 1 30 ? -0.3 4.684 3.855 1 94.75 30 GLY B C 1
ATOM 1530 O O . GLY B 1 30 ? 0.619 5.211 3.225 1 94.75 30 GLY B O 1
ATOM 1531 N N . LEU B 1 31 ? -0.807 5.117 4.922 1 97.25 31 LEU B N 1
ATOM 1532 C CA . LEU B 1 31 ? -0.365 6.418 5.41 1 97.25 31 LEU B CA 1
ATOM 1533 C C . LEU B 1 31 ? 1.018 6.32 6.047 1 97.25 31 LEU B C 1
ATOM 1535 O O . LEU B 1 31 ? 1.809 7.262 5.973 1 97.25 31 LEU B O 1
ATOM 1539 N N . TRP B 1 32 ? 1.312 5.18 6.676 1 94.5 32 TRP B N 1
ATOM 1540 C CA . TRP B 1 32 ? 2.658 4.949 7.188 1 94.5 32 TRP B CA 1
ATOM 1541 C C . TRP B 1 32 ? 3.691 5.031 6.066 1 94.5 32 TRP B C 1
ATOM 1543 O O . TRP B 1 32 ? 4.754 5.637 6.238 1 94.5 32 TRP B O 1
ATOM 1553 N N . LEU B 1 33 ? 3.357 4.445 4.984 1 92.94 33 LEU B N 1
ATOM 1554 C CA . LEU B 1 33 ? 4.25 4.523 3.832 1 92.94 33 LEU B CA 1
ATOM 1555 C C . LEU B 1 33 ? 4.402 5.965 3.359 1 92.94 33 LEU B C 1
ATOM 1557 O O . LEU B 1 33 ? 5.523 6.426 3.123 1 92.94 33 LEU B O 1
ATOM 1561 N N . LEU B 1 34 ? 3.301 6.672 3.209 1 96.44 34 LEU B N 1
ATOM 1562 C CA . LEU B 1 34 ? 3.346 8.062 2.773 1 96.44 34 LEU B CA 1
ATOM 1563 C C . LEU B 1 34 ? 4.211 8.898 3.713 1 96.44 34 LEU B C 1
ATOM 1565 O O . LEU B 1 34 ? 4.977 9.758 3.262 1 96.44 34 LEU B O 1
ATOM 1569 N N . ASN B 1 35 ? 4.09 8.625 4.949 1 97.38 35 ASN B N 1
ATOM 1570 C CA . ASN B 1 35 ? 4.906 9.305 5.945 1 97.38 35 ASN B CA 1
ATOM 1571 C C . ASN B 1 35 ? 6.395 9.062 5.715 1 97.38 35 ASN B C 1
ATOM 1573 O O . ASN B 1 35 ? 7.191 10.008 5.723 1 97.38 35 ASN B O 1
ATOM 1577 N N . ASN B 1 36 ? 6.723 7.895 5.531 1 92.81 36 ASN B N 1
ATOM 1578 C CA . ASN B 1 36 ? 8.125 7.566 5.285 1 92.81 36 ASN B CA 1
ATOM 1579 C C . ASN B 1 36 ? 8.633 8.219 4.008 1 92.81 36 ASN B C 1
ATOM 1581 O O . ASN B 1 36 ? 9.781 8.68 3.957 1 92.81 36 ASN B O 1
ATOM 1585 N N . LEU B 1 37 ? 7.863 8.234 3.006 1 93.12 37 LEU B N 1
ATOM 1586 C CA . LEU B 1 37 ? 8.25 8.82 1.728 1 93.12 37 LEU B CA 1
ATOM 1587 C C . LEU B 1 37 ? 8.445 10.328 1.855 1 93.12 37 LEU B C 1
ATOM 1589 O O . LEU B 1 37 ? 9.414 10.883 1.329 1 93.12 37 LEU B O 1
ATOM 1593 N N . THR B 1 38 ? 7.582 10.969 2.562 1 96.69 38 THR B N 1
ATOM 1594 C CA . THR B 1 38 ? 7.617 12.422 2.646 1 96.69 38 THR B CA 1
ATOM 1595 C C . THR B 1 38 ? 8.656 12.883 3.67 1 96.69 38 THR B C 1
ATOM 1597 O O . THR B 1 38 ? 9.141 14.008 3.602 1 96.69 38 THR B O 1
ATOM 1600 N N . ALA B 1 39 ? 9.016 12.008 4.66 1 95.44 39 ALA B N 1
ATOM 1601 C CA . ALA B 1 39 ? 10 12.352 5.688 1 95.44 39 ALA B CA 1
ATOM 1602 C C . ALA B 1 39 ? 11.391 12.5 5.086 1 95.44 39 ALA B C 1
ATOM 1604 O O . ALA B 1 39 ? 12.156 13.383 5.488 1 95.44 39 ALA B O 1
ATOM 1605 N N . ASN B 1 40 ? 11.68 11.734 4.125 1 84.12 40 ASN B N 1
ATOM 1606 C CA . ASN B 1 40 ? 13.07 11.609 3.709 1 84.12 40 ASN B CA 1
ATOM 1607 C C . ASN B 1 40 ? 13.328 12.312 2.381 1 84.12 40 ASN B C 1
ATOM 1609 O O . ASN B 1 40 ? 14.477 12.523 1.995 1 84.12 40 ASN B O 1
ATOM 1613 N N . SER B 1 41 ? 12.227 12.688 1.648 1 88.69 41 SER B N 1
ATOM 1614 C CA . SER B 1 41 ? 12.453 13.227 0.312 1 88.69 41 SER B CA 1
ATOM 1615 C C . SER B 1 41 ? 11.508 14.391 0.025 1 88.69 41 SER B C 1
ATOM 1617 O O . SER B 1 41 ? 10.289 14.211 -0.019 1 88.69 41 SER B O 1
ATOM 1619 N N . PRO B 1 42 ? 12.125 15.555 -0.284 1 94.69 42 PRO B N 1
ATOM 1620 C CA . PRO B 1 42 ? 11.289 16.703 -0.65 1 94.69 42 PRO B CA 1
ATOM 1621 C C . PRO B 1 42 ? 10.5 16.469 -1.934 1 94.69 42 PRO B C 1
ATOM 1623 O O . PRO B 1 42 ? 9.422 17.047 -2.115 1 94.69 42 PRO B O 1
ATOM 1626 N N . SER B 1 43 ? 10.977 15.602 -2.801 1 95.62 43 SER B N 1
ATOM 1627 C CA . SER B 1 43 ? 10.32 15.344 -4.078 1 95.62 43 SER B CA 1
ATOM 1628 C C . SER B 1 43 ? 8.922 14.766 -3.873 1 95.62 43 SER B C 1
ATOM 1630 O O . SER B 1 43 ? 7.996 15.086 -4.621 1 95.62 43 SER B O 1
ATOM 1632 N N . PHE B 1 44 ? 8.766 13.961 -2.883 1 96.25 44 PHE B N 1
ATOM 1633 C CA . PHE B 1 44 ? 7.449 13.391 -2.609 1 96.25 44 PHE B CA 1
ATOM 1634 C C . PHE B 1 44 ? 6.5 14.445 -2.059 1 96.25 44 PHE B C 1
ATOM 1636 O O . PHE B 1 44 ? 5.301 14.422 -2.344 1 96.25 44 PHE B O 1
ATOM 1643 N N . CYS B 1 45 ? 7.031 15.375 -1.247 1 97.81 45 CYS B N 1
ATOM 1644 C CA . CYS B 1 45 ? 6.223 16.5 -0.786 1 97.81 45 CYS B CA 1
ATOM 1645 C C . CYS B 1 45 ? 5.781 17.375 -1.955 1 97.81 45 CYS B C 1
ATOM 1647 O O . CYS B 1 45 ? 4.617 17.766 -2.035 1 97.81 45 CYS B O 1
ATOM 1649 N N . THR B 1 46 ? 6.695 17.547 -2.838 1 97.12 46 THR B N 1
ATOM 1650 C CA . THR B 1 46 ? 6.383 18.312 -4.035 1 97.12 46 THR B CA 1
ATOM 1651 C C . THR B 1 46 ? 5.305 17.625 -4.859 1 97.12 46 THR B C 1
ATOM 1653 O O . THR B 1 46 ? 4.402 18.266 -5.391 1 97.12 46 THR B O 1
ATOM 1656 N N . SER B 1 47 ? 5.371 16.328 -4.938 1 97.19 47 SER B N 1
ATOM 1657 C CA . SER B 1 47 ? 4.375 15.562 -5.68 1 97.19 47 SER B CA 1
ATOM 1658 C C . SER B 1 47 ? 2.994 15.695 -5.051 1 97.19 47 SER B C 1
ATOM 1660 O O . SER B 1 47 ? 1.992 15.812 -5.758 1 97.19 47 SER B O 1
ATOM 1662 N N . LEU B 1 48 ? 2.896 15.68 -3.727 1 97.12 48 LEU B N 1
ATOM 1663 C CA . LEU B 1 48 ? 1.632 15.852 -3.018 1 97.12 48 LEU B CA 1
ATOM 1664 C C . LEU B 1 48 ? 0.975 17.172 -3.391 1 97.12 48 LEU B C 1
ATOM 1666 O O . LEU B 1 48 ? -0.233 17.219 -3.637 1 97.12 48 LEU B O 1
ATOM 1670 N N . LEU B 1 49 ? 1.852 18.141 -3.463 1 97.19 49 LEU B N 1
ATOM 1671 C CA . LEU B 1 49 ? 1.351 19.484 -3.768 1 97.19 49 LEU B CA 1
ATOM 1672 C C . LEU B 1 49 ? 0.939 19.578 -5.23 1 97.19 49 LEU B C 1
ATOM 1674 O O . LEU B 1 49 ? -0.141 20.094 -5.543 1 97.19 49 LEU B O 1
ATOM 1678 N N . SER B 1 50 ? 1.756 19.016 -6.105 1 96.75 50 SER B N 1
ATOM 1679 C CA . SER B 1 50 ? 1.51 19.125 -7.543 1 96.75 50 SER B CA 1
ATOM 1680 C C . SER B 1 50 ? 0.246 18.359 -7.938 1 96.75 50 SER B C 1
ATOM 1682 O O . SER B 1 50 ? -0.451 18.766 -8.875 1 96.75 50 SER B O 1
ATOM 1684 N N . LEU B 1 51 ? -0.079 17.391 -7.207 1 97.38 51 LEU B N 1
ATOM 1685 C CA . LEU B 1 51 ? -1.237 16.547 -7.512 1 97.38 51 LEU B CA 1
ATOM 1686 C C . LEU B 1 51 ? -2.465 17.031 -6.742 1 97.38 51 LEU B C 1
ATOM 1688 O O . LEU B 1 51 ? -3.529 16.406 -6.824 1 97.38 51 LEU B O 1
ATOM 1692 N N . ASP B 1 52 ? -2.334 18.094 -6.004 1 97.19 52 ASP B N 1
ATOM 1693 C CA . ASP B 1 52 ? -3.408 18.688 -5.223 1 97.19 52 ASP B CA 1
ATOM 1694 C C . ASP B 1 52 ? -4.016 17.672 -4.254 1 97.19 52 ASP B C 1
ATOM 1696 O O . ASP B 1 52 ? -5.234 17.516 -4.211 1 97.19 52 ASP B O 1
ATOM 1700 N N . LEU B 1 53 ? -3.094 17.078 -3.453 1 97.81 53 LEU B N 1
ATOM 1701 C CA . LEU B 1 53 ? -3.561 15.953 -2.645 1 97.81 53 LEU B CA 1
ATOM 1702 C C . LEU B 1 53 ? -3.668 16.344 -1.176 1 97.81 53 LEU B C 1
ATOM 1704 O O . LEU B 1 53 ? -3.92 15.5 -0.316 1 97.81 53 LEU B O 1
ATOM 1708 N N . ILE B 1 54 ? -3.525 17.625 -0.854 1 98 54 ILE B N 1
ATOM 1709 C CA . ILE B 1 54 ? -3.633 18.094 0.526 1 98 54 ILE B CA 1
ATOM 1710 C C . ILE B 1 54 ? -5.074 17.938 1.012 1 98 54 ILE B C 1
ATOM 1712 O O . ILE B 1 54 ? -5.316 17.391 2.09 1 98 54 ILE B O 1
ATOM 1716 N N . GLU B 1 55 ? -5.957 18.344 0.198 1 97 55 GLU B N 1
ATOM 1717 C CA . GLU B 1 55 ? -7.359 18.266 0.593 1 97 55 GLU B CA 1
ATOM 1718 C C . GLU B 1 55 ? -7.82 16.828 0.746 1 97 55 GLU B C 1
ATOM 1720 O O . GLU B 1 55 ? -8.445 16.469 1.745 1 97 55 GLU B O 1
ATOM 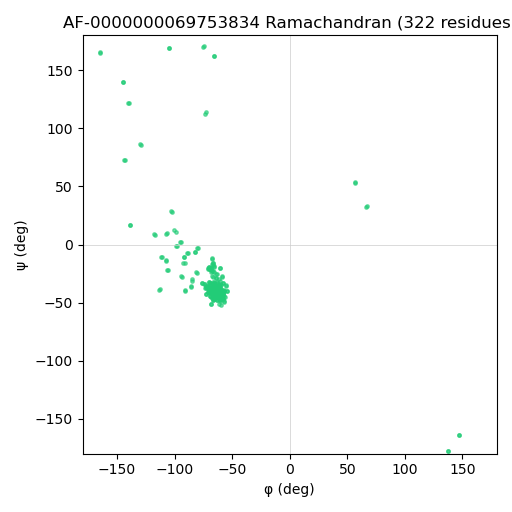1725 N N . PRO B 1 56 ? -7.5 15.977 -0.218 1 97.56 56 PRO B N 1
ATOM 1726 C CA . PRO B 1 56 ? -7.836 14.562 -0.028 1 97.56 56 PRO B CA 1
ATOM 1727 C C . PRO B 1 56 ? -7.258 13.984 1.262 1 97.56 56 PRO B C 1
ATOM 1729 O O . PRO B 1 56 ? -7.898 13.164 1.916 1 97.56 56 PRO B O 1
ATOM 1732 N N . LEU B 1 57 ? -6.121 14.391 1.661 1 98 57 LEU B N 1
ATOM 1733 C CA . LEU B 1 57 ? -5.512 13.938 2.908 1 98 57 LEU B CA 1
ATOM 1734 C C . LEU B 1 57 ? -6.324 14.406 4.109 1 98 57 LEU B C 1
ATOM 1736 O O . LEU B 1 57 ? -6.578 13.633 5.035 1 98 57 LEU B O 1
ATOM 1740 N N . LEU B 1 58 ? -6.734 15.641 4.047 1 98 58 LEU B N 1
ATOM 1741 C CA . LEU B 1 58 ? -7.5 16.203 5.152 1 98 58 LEU B CA 1
ATOM 1742 C C . LEU B 1 58 ? -8.828 15.477 5.32 1 98 58 LEU B C 1
ATOM 1744 O O . LEU B 1 58 ? -9.344 15.359 6.438 1 98 58 LEU B O 1
ATOM 1748 N N . GLN B 1 59 ? -9.336 14.969 4.285 1 97.19 59 GLN B N 1
ATOM 1749 C CA . GLN B 1 59 ? -10.625 14.273 4.312 1 97.19 59 GLN B CA 1
ATOM 1750 C C . GLN B 1 59 ? -10.531 12.984 5.117 1 97.19 59 GLN B C 1
ATOM 1752 O O . GLN B 1 59 ? -11.547 12.414 5.512 1 97.19 59 GLN B O 1
ATOM 1757 N N . LEU B 1 60 ? -9.352 12.562 5.355 1 97.75 60 LEU B N 1
ATOM 1758 C CA . LEU B 1 60 ? -9.164 11.312 6.082 1 97.75 60 LEU B CA 1
ATOM 1759 C C . LEU B 1 60 ? -9.125 11.562 7.59 1 97.75 60 LEU B C 1
ATOM 1761 O O . LEU B 1 60 ? -9.203 10.617 8.375 1 97.75 60 LEU B O 1
ATOM 1765 N N . LEU B 1 61 ? -9.102 12.773 8.047 1 96.94 61 LEU B N 1
ATOM 1766 C CA . LEU B 1 61 ? -8.898 13.133 9.445 1 96.94 61 LEU B CA 1
ATOM 1767 C C . LEU B 1 61 ? -10.008 12.555 10.32 1 96.94 61 LEU B C 1
ATOM 1769 O O . LEU B 1 61 ? -9.734 12.008 11.391 1 96.94 61 LEU B O 1
ATOM 1773 N N . PRO B 1 62 ? -11.211 12.562 9.82 1 94.56 62 PRO B N 1
ATOM 1774 C CA . PRO B 1 62 ? -12.289 12.141 10.711 1 94.56 62 PRO B CA 1
ATOM 1775 C C . PRO B 1 62 ? -12.406 10.625 10.844 1 94.56 62 PRO B C 1
ATOM 1777 O O . PRO B 1 62 ? -13.25 10.125 11.594 1 94.56 62 PRO B O 1
ATOM 1780 N N . VAL B 1 63 ? -11.625 9.898 10.148 1 96.38 63 VAL B N 1
ATOM 1781 C CA . VAL B 1 63 ? -11.812 8.453 10.047 1 96.38 63 VAL B CA 1
ATOM 1782 C C . VAL B 1 63 ? -11.523 7.801 11.398 1 96.38 63 VAL B C 1
ATOM 1784 O O . VAL B 1 63 ? -12.336 7.02 11.906 1 96.38 63 VAL B O 1
ATOM 1787 N N . SER B 1 64 ? -10.445 8.062 11.984 1 96.56 64 SER B N 1
ATOM 1788 C CA . SER B 1 64 ? -10.023 7.551 13.289 1 96.56 64 SER B CA 1
ATOM 1789 C C . SER B 1 64 ? -8.859 8.359 13.852 1 96.56 64 SER B C 1
ATOM 1791 O O . SER B 1 64 ? -8.195 9.094 13.109 1 96.56 64 SER B O 1
ATOM 1793 N N . ASN B 1 65 ? -8.586 8.219 15.078 1 96.38 65 ASN B N 1
ATOM 1794 C CA . ASN B 1 65 ? -7.484 8.938 15.719 1 96.38 65 ASN B CA 1
ATOM 1795 C C . ASN B 1 65 ? -6.133 8.531 15.133 1 96.38 65 ASN B C 1
ATOM 1797 O O . ASN B 1 65 ? -5.27 9.375 14.906 1 96.38 65 ASN B O 1
ATOM 1801 N N . VAL B 1 66 ? -6 7.168 14.922 1 96.81 66 VAL B N 1
ATOM 1802 C CA . VAL B 1 66 ? -4.742 6.664 1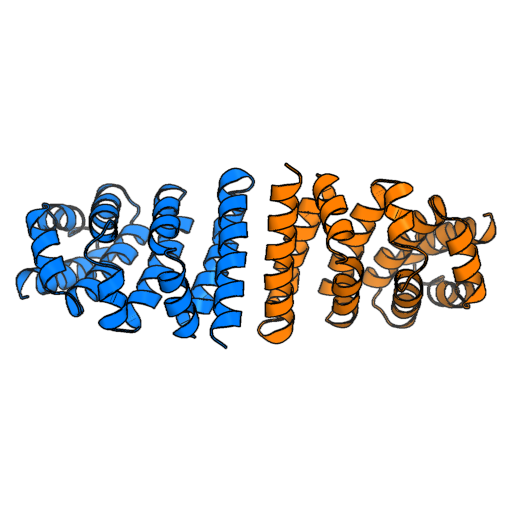4.383 1 96.81 66 VAL B CA 1
ATOM 1803 C C . VAL B 1 66 ? -4.504 7.262 12.992 1 96.81 66 VAL B C 1
ATOM 1805 O O . VAL B 1 66 ? -3.402 7.723 12.688 1 96.81 66 VAL B O 1
ATOM 1808 N N . VAL B 1 67 ? -5.523 7.336 12.219 1 97.69 67 VAL B N 1
ATOM 1809 C CA . VAL B 1 67 ? -5.441 7.891 10.875 1 97.69 67 VAL B CA 1
ATOM 1810 C C . VAL B 1 67 ? -5.16 9.391 10.945 1 97.69 67 VAL B C 1
ATOM 1812 O O . VAL B 1 67 ? -4.312 9.906 10.211 1 97.69 67 VAL B O 1
ATOM 1815 N N . SER B 1 68 ? -5.785 10.016 11.828 1 98.06 68 SER B N 1
ATOM 1816 C CA . SER B 1 68 ? -5.598 11.453 11.992 1 98.06 68 SER B CA 1
ATOM 1817 C C . SER B 1 68 ? -4.152 11.789 12.336 1 98.06 68 SER B C 1
ATOM 1819 O O . SER B 1 68 ? -3.559 12.695 11.75 1 98.06 68 SER B O 1
ATOM 1821 N N . VAL B 1 69 ? -3.592 11.047 13.25 1 97.94 69 VAL B N 1
ATOM 1822 C CA . VAL B 1 69 ? -2.219 11.305 13.68 1 97.94 69 VAL B CA 1
ATOM 1823 C C . VAL B 1 69 ? -1.269 11.109 12.5 1 97.94 69 VAL B C 1
ATOM 1825 O O . VAL B 1 69 ? -0.36 11.914 12.281 1 97.94 69 VAL B O 1
ATOM 1828 N N . LEU B 1 70 ? -1.536 10.117 11.711 1 98.12 70 LEU B N 1
ATOM 1829 C CA . LEU B 1 70 ? -0.673 9.844 10.562 1 98.12 70 LEU B CA 1
ATOM 1830 C C . LEU B 1 70 ? -0.82 10.922 9.5 1 98.12 70 LEU B C 1
ATOM 1832 O O . LEU B 1 70 ? 0.173 11.367 8.914 1 98.12 70 LEU B O 1
ATOM 1836 N N . VAL B 1 71 ? -2.014 11.367 9.258 1 98.5 71 VAL B N 1
ATOM 1837 C CA . VAL B 1 71 ? -2.258 12.445 8.305 1 98.5 71 VAL B CA 1
ATOM 1838 C C . VAL B 1 71 ? -1.521 13.711 8.75 1 98.5 71 VAL B C 1
ATOM 1840 O O . VAL B 1 71 ? -0.823 14.336 7.953 1 98.5 71 VAL B O 1
ATOM 1843 N N . LEU B 1 72 ? -1.671 14.008 9.977 1 98.62 72 LEU B N 1
ATOM 1844 C CA . LEU B 1 72 ? -1.039 15.211 10.516 1 98.62 72 LEU B CA 1
ATOM 1845 C C . LEU B 1 72 ? 0.481 15.086 10.477 1 98.62 72 LEU B C 1
ATOM 1847 O O . LEU B 1 72 ? 1.183 16.078 10.25 1 98.62 72 LEU B O 1
ATOM 1851 N N . THR B 1 73 ? 0.982 13.883 10.664 1 98.5 73 THR B N 1
ATOM 1852 C CA . THR B 1 73 ? 2.42 13.656 10.602 1 98.5 73 THR B CA 1
ATOM 1853 C C . THR B 1 73 ? 2.941 13.898 9.188 1 98.5 73 THR B C 1
ATOM 1855 O O . THR B 1 73 ? 3.994 14.516 9.008 1 98.5 73 THR B O 1
ATOM 1858 N N . VAL B 1 74 ? 2.221 13.492 8.242 1 98.56 74 VAL B N 1
ATOM 1859 C CA . VAL B 1 74 ? 2.598 13.711 6.852 1 98.56 74 VAL B CA 1
ATOM 1860 C C . VAL B 1 74 ? 2.605 15.211 6.551 1 98.56 74 VAL B C 1
ATOM 1862 O O . VAL B 1 74 ? 3.529 15.719 5.906 1 98.56 74 VAL B O 1
ATOM 1865 N N . LEU B 1 75 ? 1.577 15.891 7.023 1 98.69 75 LEU B N 1
ATOM 1866 C CA . LEU B 1 75 ? 1.479 17.328 6.773 1 98.69 75 LEU B CA 1
ATOM 1867 C C . LEU B 1 75 ? 2.596 18.078 7.488 1 98.69 75 LEU B C 1
ATOM 1869 O O . LEU B 1 75 ? 3.084 19.094 6.988 1 98.69 75 LEU B O 1
ATOM 1873 N N . CYS B 1 76 ? 3.012 17.594 8.602 1 98.38 76 CYS B N 1
ATOM 1874 C CA . CYS B 1 76 ? 4.176 18.172 9.273 1 98.38 76 CYS B CA 1
ATOM 1875 C C . CYS B 1 76 ? 5.43 18 8.43 1 98.38 76 CYS B C 1
ATOM 1877 O O . CYS B 1 76 ? 6.242 18.922 8.312 1 98.38 76 CYS B O 1
ATOM 1879 N N . ASN B 1 77 ? 5.59 16.797 7.906 1 98.38 77 ASN B N 1
ATOM 1880 C CA . ASN B 1 77 ? 6.73 16.578 7.02 1 98.38 77 ASN B CA 1
ATOM 1881 C C . ASN B 1 77 ? 6.754 17.594 5.875 1 98.38 77 ASN B C 1
ATOM 1883 O O . ASN B 1 77 ? 7.82 18.094 5.504 1 98.38 77 ASN B O 1
ATOM 1887 N N . VAL B 1 78 ? 5.613 17.906 5.328 1 98.19 78 VAL B N 1
ATOM 1888 C CA . VAL B 1 78 ? 5.5 18.859 4.227 1 98.19 78 VAL B CA 1
ATOM 1889 C C . VAL B 1 78 ? 5.871 20.266 4.719 1 98.19 78 VAL B C 1
ATOM 1891 O O . VAL B 1 78 ? 6.68 20.953 4.094 1 98.19 78 VAL B O 1
ATOM 1894 N N . ALA B 1 79 ? 5.328 20.672 5.824 1 98.06 79 ALA B N 1
ATOM 1895 C CA . ALA B 1 79 ? 5.559 22.016 6.363 1 98.06 79 ALA B CA 1
ATOM 1896 C C . ALA B 1 79 ? 7.027 22.219 6.719 1 98.06 79 ALA B C 1
ATOM 1898 O O . ALA B 1 79 ? 7.574 23.297 6.527 1 98.06 79 ALA B O 1
ATOM 1899 N N . GLU B 1 80 ? 7.656 21.156 7.141 1 97.25 80 GLU B N 1
ATOM 1900 C CA . GLU B 1 80 ? 9.039 21.234 7.605 1 97.25 80 GLU B CA 1
ATOM 1901 C C . GLU B 1 80 ? 9.992 21.5 6.449 1 97.25 80 GLU B C 1
ATOM 1903 O O . GLU B 1 80 ? 11.156 21.859 6.668 1 97.25 80 GLU B O 1
ATOM 1908 N N . LYS B 1 81 ? 9.539 21.234 5.211 1 97 81 LYS B N 1
ATOM 1909 C CA . LYS B 1 81 ? 10.422 21.438 4.066 1 97 81 LYS B CA 1
ATOM 1910 C C . LYS B 1 81 ? 10.719 22.922 3.854 1 97 81 LYS B C 1
ATOM 1912 O O . LYS B 1 81 ? 11.68 23.281 3.164 1 97 81 LYS B O 1
ATOM 1917 N N . GLY B 1 82 ? 9.781 23.844 4.387 1 96.25 82 GLY B N 1
ATOM 1918 C CA . GLY B 1 82 ? 10.117 25.25 4.344 1 96.25 82 GLY B CA 1
ATOM 1919 C C . GLY B 1 82 ? 8.953 26.141 3.941 1 96.25 82 GLY B C 1
ATOM 1920 O O . GLY B 1 82 ? 7.848 25.641 3.719 1 96.25 82 GLY B O 1
ATOM 1921 N N . PRO B 1 83 ? 9.266 27.422 3.844 1 96.5 83 PRO B N 1
ATOM 1922 C CA . PRO B 1 83 ? 8.211 28.406 3.617 1 96.5 83 PRO B CA 1
ATOM 1923 C C . PRO B 1 83 ? 7.484 28.219 2.289 1 96.5 83 PRO B C 1
ATOM 1925 O O . PRO B 1 83 ? 6.273 28.438 2.203 1 96.5 83 PRO B O 1
ATOM 1928 N N . ALA B 1 84 ? 8.18 27.781 1.3 1 96.56 84 ALA B N 1
ATOM 1929 C CA . ALA B 1 84 ? 7.559 27.578 -0.009 1 96.56 84 ALA B CA 1
ATOM 1930 C C . ALA B 1 84 ? 6.473 26.516 0.055 1 96.56 84 ALA B C 1
ATOM 1932 O O . ALA B 1 84 ? 5.445 26.625 -0.617 1 96.56 84 ALA B O 1
ATOM 1933 N N . TYR B 1 85 ? 6.66 25.469 0.819 1 97.69 85 TYR B N 1
ATOM 1934 C CA . TYR B 1 85 ? 5.672 24.406 0.981 1 97.69 85 TYR B CA 1
ATOM 1935 C C . TYR B 1 85 ? 4.484 24.891 1.808 1 97.69 85 TYR B C 1
ATOM 1937 O O . TYR B 1 85 ? 3.334 24.578 1.487 1 97.69 85 TYR B O 1
ATOM 1945 N N . CYS B 1 86 ? 4.754 25.766 2.824 1 97.81 86 CYS B N 1
ATOM 1946 C CA . CYS B 1 86 ? 3.701 26.266 3.699 1 97.81 86 CYS B CA 1
ATOM 1947 C C . CYS B 1 86 ? 2.775 27.219 2.947 1 97.81 86 CYS B C 1
ATOM 1949 O O . CYS B 1 86 ? 1.609 27.375 3.312 1 97.81 86 CYS B O 1
ATOM 1951 N N . GLU B 1 87 ? 3.303 27.734 1.893 1 96.69 87 GLU B N 1
ATOM 1952 C CA . GLU B 1 87 ? 2.477 28.594 1.059 1 96.69 87 GLU B CA 1
ATOM 1953 C C . GLU B 1 87 ? 1.333 27.812 0.414 1 96.69 87 GLU B C 1
ATOM 1955 O O . GLU B 1 87 ? 0.285 28.391 0.105 1 96.69 87 GLU B O 1
ATOM 1960 N N . HIS B 1 88 ? 1.546 26.516 0.288 1 96.12 88 HIS B N 1
ATOM 1961 C CA . HIS B 1 88 ? 0.526 25.672 -0.326 1 96.12 88 HIS B CA 1
ATOM 1962 C C . HIS B 1 88 ? -0.413 25.094 0.725 1 96.12 88 HIS B C 1
ATOM 1964 O O . HIS B 1 88 ? -1.449 24.516 0.387 1 96.12 88 HIS B O 1
ATOM 1970 N N . LEU B 1 89 ? -0.075 25.234 1.945 1 97.5 89 LEU B N 1
ATOM 1971 C CA . LEU B 1 89 ? -0.886 24.703 3.037 1 97.5 89 LEU B CA 1
ATOM 1972 C C . LEU B 1 89 ? -1.855 25.766 3.555 1 97.5 89 LEU B C 1
ATOM 1974 O O . LEU B 1 89 ? -2.926 25.438 4.07 1 97.5 89 LEU B O 1
ATOM 1978 N N . TRP B 1 90 ? -1.416 27.109 3.389 1 95.81 90 TRP B N 1
ATOM 1979 C CA . TRP B 1 90 ? -2.242 28.234 3.797 1 95.81 90 TRP B CA 1
ATOM 1980 C C . TRP B 1 90 ? -2.062 29.422 2.844 1 95.81 90 TRP B C 1
ATOM 1982 O O . TRP B 1 90 ? -0.938 29.75 2.461 1 95.81 90 TRP B O 1
ATOM 1992 N N . PRO B 1 91 ? -3.135 30.094 2.537 1 96.31 91 PRO B N 1
ATOM 1993 C CA . PRO B 1 91 ? -4.539 29.922 2.916 1 96.31 91 PRO B CA 1
ATOM 1994 C C . PRO B 1 91 ? -5.16 28.641 2.365 1 96.31 91 PRO B C 1
ATOM 1996 O O . PRO B 1 91 ? -4.621 28.047 1.432 1 96.31 91 PRO B O 1
ATOM 1999 N N . GLY B 1 92 ? -6.301 28.203 2.949 1 94.06 92 GLY B N 1
ATOM 2000 C CA . GLY B 1 92 ? -7 26.969 2.598 1 94.06 92 GLY B CA 1
ATOM 2001 C C . GLY B 1 92 ? -7.684 26.312 3.781 1 94.06 92 GLY B C 1
ATOM 2002 O O . GLY B 1 92 ? -7.859 26.938 4.828 1 94.06 92 GLY B O 1
ATOM 2003 N N . PRO B 1 93 ? -8.031 25.047 3.566 1 96.19 93 PRO B N 1
ATOM 2004 C CA . PRO B 1 93 ? -8.883 24.391 4.566 1 96.19 93 PRO B CA 1
ATOM 2005 C C . PRO B 1 93 ? -8.086 23.859 5.758 1 96.19 93 PRO B C 1
ATOM 2007 O O . PRO B 1 93 ? -8.672 23.422 6.746 1 96.19 93 PRO B O 1
ATOM 2010 N N . LEU B 1 94 ? -6.801 23.922 5.707 1 97.62 94 LEU B N 1
ATOM 2011 C CA . LEU B 1 94 ? -5.977 23.281 6.734 1 97.62 94 LEU B CA 1
ATOM 2012 C C . LEU B 1 94 ? -6.273 23.891 8.109 1 97.62 94 LEU B C 1
ATOM 2014 O O . LEU B 1 94 ? -6.516 23.156 9.07 1 97.62 94 LEU B O 1
ATOM 2018 N N . LEU B 1 95 ? -6.223 25.188 8.203 1 96.56 95 LEU B N 1
ATOM 2019 C CA . LEU B 1 95 ? -6.383 25.859 9.484 1 96.56 95 LEU B CA 1
ATOM 2020 C C . LEU B 1 95 ? -7.727 25.516 10.117 1 96.56 95 LEU B C 1
ATOM 2022 O O . LEU B 1 95 ? -7.797 25.188 11.305 1 96.56 95 LEU B O 1
ATOM 2026 N N . SER B 1 96 ? -8.758 25.547 9.297 1 95.31 96 SER B N 1
ATOM 2027 C CA . SER B 1 96 ? -10.086 25.234 9.812 1 95.31 96 SER B CA 1
ATOM 2028 C C . SER B 1 96 ? -10.156 23.781 10.273 1 95.31 96 SER B C 1
ATOM 2030 O O . SER B 1 96 ? -10.789 23.469 11.289 1 95.31 96 SER B O 1
ATOM 2032 N N . SER B 1 97 ? -9.516 22.906 9.578 1 96.62 97 SER B N 1
ATOM 2033 C CA . SER B 1 97 ? -9.484 21.5 9.969 1 96.62 97 SER B CA 1
ATOM 2034 C C . SER B 1 97 ? -8.781 21.312 11.305 1 96.62 97 SER B C 1
ATOM 2036 O O . SER B 1 97 ? -9.242 20.547 12.156 1 96.62 97 SER B O 1
ATOM 2038 N N . LEU B 1 98 ? -7.734 22.031 11.477 1 97.12 98 LEU B N 1
ATOM 2039 C CA . LEU B 1 98 ? -6.965 21.922 12.703 1 97.12 98 LEU B CA 1
ATOM 2040 C C . LEU B 1 98 ? -7.742 22.484 13.891 1 97.12 98 LEU B C 1
ATOM 2042 O O . LEU B 1 98 ? -7.688 21.922 14.992 1 97.12 98 LEU B O 1
ATOM 2046 N N . LEU B 1 99 ? -8.422 23.531 13.641 1 94.94 99 LEU B N 1
ATOM 2047 C CA . LEU B 1 99 ? -9.266 24.094 14.688 1 94.94 99 LEU B CA 1
ATOM 2048 C C . LEU B 1 99 ? -10.336 23.094 15.117 1 94.94 99 LEU B C 1
ATOM 2050 O O . LEU B 1 99 ? -10.625 22.953 16.312 1 94.94 99 LEU B O 1
ATOM 2054 N N . GLY B 1 100 ? -10.852 22.422 14.156 1 93.88 100 GLY B N 1
ATOM 2055 C CA . GLY B 1 100 ? -11.82 21.375 14.453 1 93.88 100 GLY B CA 1
ATOM 2056 C C . GLY B 1 100 ? -11.234 20.234 15.273 1 93.88 100 GLY B C 1
ATOM 2057 O O . GLY B 1 100 ? -11.891 19.719 16.172 1 93.88 100 GLY B O 1
ATOM 2058 N N . MET B 1 101 ? -10.055 19.875 14.984 1 94.25 101 MET B N 1
ATOM 2059 C CA . MET B 1 101 ? -9.383 18.797 15.711 1 94.25 101 MET B CA 1
ATOM 2060 C C . MET B 1 101 ? -9.133 19.188 17.156 1 94.25 101 MET B C 1
ATOM 2062 O O . MET B 1 101 ? -9.234 18.344 18.062 1 94.25 101 MET B O 1
ATOM 2066 N N . LEU B 1 102 ? -8.789 20.422 17.438 1 93.31 102 LEU B N 1
ATOM 2067 C CA . LEU B 1 102 ? -8.477 20.891 18.781 1 93.31 102 LEU B CA 1
ATOM 2068 C C . LEU B 1 102 ? -9.719 20.844 19.672 1 93.31 102 LEU B C 1
ATOM 2070 O O . LEU B 1 102 ? -9.602 20.766 20.906 1 93.31 102 LEU B O 1
ATOM 2074 N N . ALA B 1 103 ? -10.836 20.781 19.109 1 86.06 103 ALA B N 1
ATOM 2075 C CA . ALA B 1 103 ? -12.07 20.828 19.891 1 86.06 103 ALA B CA 1
ATOM 2076 C C . ALA B 1 103 ? -12.453 19.438 20.391 1 86.06 103 ALA B C 1
ATOM 2078 O O . ALA B 1 103 ? -12.922 19.281 21.516 1 86.06 103 ALA B O 1
ATOM 2079 N N . PHE B 1 104 ? -12.242 18.375 19.625 1 79.12 104 PHE B N 1
ATOM 2080 C CA . PHE B 1 104 ? -12.922 17.125 19.969 1 79.12 104 PHE B CA 1
ATOM 2081 C C . PHE B 1 104 ? -11.992 15.938 19.812 1 79.12 104 PHE B C 1
ATOM 2083 O O . PHE B 1 104 ? -12.414 14.789 19.969 1 79.12 104 PHE B O 1
ATOM 2090 N N . SER B 1 105 ? -10.734 16.141 19.75 1 84.81 105 SER B N 1
ATOM 2091 C CA . SER B 1 105 ? -9.875 14.992 19.438 1 84.81 105 SER B CA 1
ATOM 2092 C C . SER B 1 105 ? -9.141 14.5 20.672 1 84.81 105 SER B C 1
ATOM 2094 O O . SER B 1 105 ? -9.195 15.141 21.734 1 84.81 105 SER B O 1
ATOM 2096 N N . ASP B 1 106 ? -8.547 13.359 20.5 1 92.62 106 ASP B N 1
ATOM 2097 C CA . ASP B 1 106 ? -7.754 12.805 21.594 1 92.62 106 ASP B CA 1
ATOM 2098 C C . ASP B 1 106 ? -6.426 13.539 21.75 1 92.62 106 ASP B C 1
ATOM 2100 O O . ASP B 1 106 ? -6.043 14.32 20.875 1 92.62 106 ASP B O 1
ATOM 2104 N N . THR B 1 107 ? -5.77 13.258 22.766 1 93.75 107 THR B N 1
ATOM 2105 C CA . THR B 1 107 ? -4.566 13.984 23.156 1 93.75 107 THR B CA 1
ATOM 2106 C C . THR B 1 107 ? -3.49 13.867 22.078 1 93.75 107 THR B C 1
ATOM 2108 O O . THR B 1 107 ? -2.801 14.844 21.781 1 93.75 107 THR B O 1
ATOM 2111 N N . ASP B 1 108 ? -3.359 12.656 21.547 1 95.06 108 ASP B N 1
ATOM 2112 C CA . ASP B 1 108 ? -2.338 12.461 20.531 1 95.06 108 ASP B CA 1
ATOM 2113 C C . ASP B 1 108 ? -2.617 13.32 19.297 1 95.06 108 ASP B C 1
ATOM 2115 O O . ASP B 1 108 ? -1.701 13.922 18.734 1 95.06 108 ASP B O 1
ATOM 2119 N N . VAL B 1 109 ? -3.826 13.344 18.938 1 97 109 VAL B N 1
ATOM 2120 C CA . VAL B 1 109 ? -4.23 14.125 17.766 1 97 109 VAL B CA 1
ATOM 2121 C C . VAL B 1 109 ? -4.027 15.609 18.047 1 97 109 VAL B C 1
ATOM 2123 O O . VAL B 1 109 ? -3.52 16.344 17.188 1 97 109 VAL B O 1
ATOM 2126 N N . ILE B 1 110 ? -4.395 16.016 19.172 1 96.62 110 ILE B N 1
ATOM 2127 C CA . ILE B 1 110 ? -4.238 17.406 19.562 1 96.62 110 ILE B CA 1
ATOM 2128 C C . ILE B 1 110 ? -2.756 17.781 19.578 1 96.62 110 ILE B C 1
ATOM 2130 O O . ILE B 1 110 ? -2.369 18.828 19.031 1 96.62 110 ILE B O 1
ATOM 2134 N N . GLY B 1 111 ? -1.985 16.922 20.125 1 96.12 111 GLY B N 1
ATOM 2135 C CA . GLY B 1 111 ? -0.553 17.172 20.141 1 96.12 111 GLY B CA 1
ATOM 2136 C C . GLY B 1 111 ? 0.028 17.359 18.75 1 96.12 111 GLY B C 1
ATOM 2137 O O . GLY B 1 111 ? 0.785 18.312 18.516 1 96.12 111 GLY B O 1
ATOM 2138 N N . GLN B 1 112 ? -0.371 16.438 17.891 1 96.69 112 GLN B N 1
ATOM 2139 C CA . GLN B 1 112 ? 0.115 16.531 16.516 1 96.69 112 GLN B CA 1
ATOM 2140 C C . GLN B 1 112 ? -0.421 17.781 15.82 1 96.69 112 GLN B C 1
ATOM 2142 O O . GLN B 1 112 ? 0.264 18.375 14.984 1 96.69 112 GLN B O 1
ATOM 2147 N N . SER B 1 113 ? -1.625 18.156 16.125 1 97.75 113 SER B N 1
ATOM 2148 C CA . SER B 1 113 ? -2.213 19.375 15.578 1 97.75 113 SER B CA 1
ATOM 2149 C C . SER B 1 113 ? -1.438 20.609 16.016 1 97.75 113 SER B C 1
ATOM 2151 O O . SER B 1 113 ? -1.181 21.516 15.219 1 97.75 113 SER B O 1
ATOM 2153 N N . LEU B 1 114 ? -1.027 20.609 17.219 1 97 114 LEU B N 1
ATOM 2154 C CA . LEU B 1 114 ? -0.267 21.719 17.766 1 97 114 LEU B CA 1
ATOM 2155 C C . LEU B 1 114 ? 1.096 21.828 17.094 1 97 114 LEU B C 1
ATOM 2157 O O . LEU B 1 114 ? 1.556 22.938 16.781 1 97 114 LEU B O 1
ATOM 2161 N N . GLU B 1 115 ? 1.675 20.703 16.859 1 96.94 115 GLU B N 1
ATOM 2162 C CA . GLU B 1 115 ? 2.959 20.703 16.172 1 96.94 115 GLU B CA 1
ATOM 2163 C C . GLU B 1 115 ? 2.834 21.281 14.766 1 96.94 115 GLU B C 1
ATOM 2165 O O . GLU B 1 115 ? 3.666 22.094 14.344 1 96.94 115 GLU B O 1
ATOM 2170 N N . LEU B 1 116 ? 1.85 20.906 14.117 1 98.19 116 LEU B N 1
ATOM 2171 C CA . LEU B 1 116 ? 1.646 21.391 12.75 1 98.19 116 LEU B CA 1
ATOM 2172 C C . LEU B 1 116 ? 1.348 22.875 12.742 1 98.19 116 LEU B C 1
ATOM 2174 O O . LEU B 1 116 ? 1.885 23.625 11.914 1 98.19 116 LEU B O 1
ATOM 2178 N N . LEU B 1 117 ? 0.542 23.328 13.664 1 97.75 117 LEU B N 1
ATOM 2179 C CA . LEU B 1 117 ? 0.234 24.75 13.781 1 97.75 117 LEU B CA 1
ATOM 2180 C C . LEU B 1 117 ? 1.497 25.562 14.062 1 97.75 117 LEU B C 1
ATOM 2182 O O . LEU B 1 117 ? 1.688 26.625 13.492 1 97.75 117 LEU B O 1
ATOM 2186 N N . GLN B 1 118 ? 2.295 25.016 14.852 1 96.5 118 GLN B N 1
ATOM 2187 C CA . GLN B 1 118 ? 3.535 25.703 15.188 1 96.5 118 GLN B CA 1
ATOM 2188 C C . GLN B 1 118 ? 4.402 25.906 13.953 1 96.5 118 GLN B C 1
ATOM 2190 O O . GLN B 1 118 ? 4.949 26.984 13.742 1 96.5 118 GLN B O 1
ATOM 2195 N N . LEU B 1 119 ? 4.492 24.891 13.203 1 96.5 119 LEU B N 1
ATOM 2196 C CA . LEU B 1 119 ? 5.281 24.984 11.977 1 96.5 119 LEU B CA 1
ATOM 2197 C C . LEU B 1 119 ? 4.664 26 11.008 1 96.5 119 LEU B C 1
ATOM 2199 O O . LEU B 1 119 ? 5.379 26.797 10.406 1 96.5 119 LEU B O 1
ATOM 2203 N N . LEU B 1 120 ? 3.4 25.938 10.906 1 97.38 120 LEU B N 1
ATOM 2204 C CA . LEU B 1 120 ? 2.689 26.828 10.008 1 97.38 120 LEU B CA 1
ATOM 2205 C C . LEU B 1 120 ? 2.896 28.281 10.43 1 97.38 120 LEU B C 1
ATOM 2207 O O . LEU B 1 120 ? 3.191 29.141 9.586 1 97.38 120 LEU B O 1
ATOM 2211 N N . PHE B 1 121 ? 2.826 28.531 11.688 1 96.75 121 PHE B N 1
ATOM 2212 C CA . PHE B 1 121 ? 2.957 29.891 12.195 1 96.75 121 PHE B CA 1
ATOM 2213 C C . PHE B 1 121 ? 4.387 30.391 12.039 1 96.75 121 PHE B C 1
ATOM 2215 O O . PHE B 1 121 ? 4.609 31.578 11.828 1 96.75 121 PHE B O 1
ATOM 2222 N N . LEU B 1 122 ? 5.23 29.484 12.148 1 94.25 122 LEU B N 1
ATOM 2223 C CA . LEU B 1 122 ? 6.633 29.859 11.992 1 94.25 122 LEU B CA 1
ATOM 2224 C C . LEU B 1 122 ? 6.891 30.438 10.609 1 94.25 122 LEU B C 1
ATOM 2226 O O . LEU B 1 122 ? 7.602 31.438 10.469 1 94.25 122 LEU B O 1
ATOM 2230 N N . TYR B 1 123 ? 6.266 29.953 9.609 1 95.31 123 TYR B N 1
ATOM 2231 C CA . TYR B 1 123 ? 6.594 30.328 8.242 1 95.31 123 TYR B CA 1
ATOM 2232 C C . TYR B 1 123 ? 5.527 31.25 7.664 1 95.31 123 TYR B C 1
ATOM 2234 O O . TYR B 1 123 ? 5.773 31.969 6.684 1 95.31 123 TYR B O 1
ATOM 2242 N N . ARG B 1 124 ? 4.34 31.203 8.25 1 95.62 124 ARG B N 1
ATOM 2243 C CA . ARG B 1 124 ? 3.225 32.031 7.777 1 95.62 124 ARG B CA 1
ATOM 2244 C C . ARG B 1 124 ? 2.578 32.781 8.93 1 95.62 124 ARG B C 1
ATOM 2246 O O . ARG B 1 124 ? 1.514 32.406 9.422 1 95.62 124 ARG B O 1
ATOM 2253 N N . PRO B 1 125 ? 3.119 33.906 9.234 1 93.38 125 PRO B N 1
ATOM 2254 C CA . PRO B 1 125 ? 2.6 34.688 10.367 1 93.38 125 PRO B CA 1
ATOM 2255 C C . PRO B 1 125 ? 1.135 35.062 10.188 1 93.38 125 PRO B C 1
ATOM 2257 O O . PRO B 1 125 ? 0.392 35.156 11.172 1 93.38 125 PRO B O 1
ATOM 2260 N N . GLU B 1 126 ? 0.729 35.312 8.984 1 95.19 126 GLU B N 1
ATOM 2261 C CA . GLU B 1 126 ? -0.656 35.688 8.711 1 95.19 126 GLU B CA 1
ATOM 2262 C C . GLU B 1 126 ? -1.615 34.562 9.125 1 95.19 126 GLU B C 1
ATOM 2264 O O . GLU B 1 126 ? -2.766 34.844 9.484 1 95.19 126 GLU B O 1
ATOM 2269 N N . ALA B 1 127 ? -1.16 33.375 9.055 1 95.94 127 ALA B N 1
ATOM 2270 C CA . AL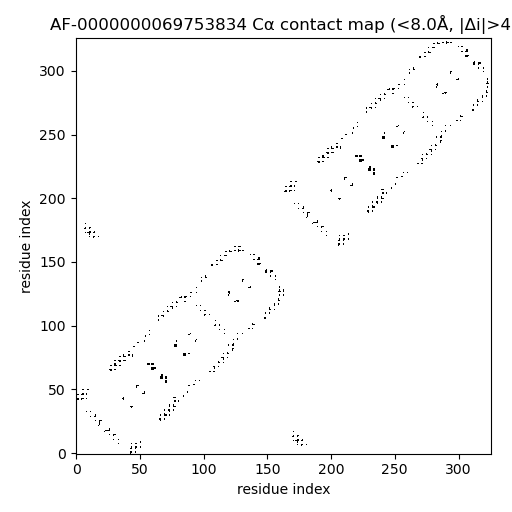A B 1 127 ? -1.988 32.25 9.484 1 95.94 127 ALA B CA 1
ATOM 2271 C C . ALA B 1 127 ? -2.252 32.281 10.984 1 95.94 127 ALA B C 1
ATOM 2273 O O . ALA B 1 127 ? -3.328 31.906 11.453 1 95.94 127 ALA B O 1
ATOM 2274 N N . ALA B 1 128 ? -1.271 32.75 11.734 1 95.44 128 ALA B N 1
ATOM 2275 C CA . ALA B 1 128 ? -1.438 32.906 13.18 1 95.44 128 ALA B CA 1
ATOM 2276 C C . ALA B 1 128 ? -2.533 33.906 13.492 1 95.44 128 ALA B C 1
ATOM 2278 O O . ALA B 1 128 ? -3.354 33.688 14.391 1 95.44 128 ALA B O 1
ATOM 2279 N N . GLN B 1 129 ? -2.502 34.938 12.734 1 94.88 129 GLN B N 1
ATOM 2280 C CA . GLN B 1 129 ? -3.521 35.969 12.914 1 94.88 129 GLN B CA 1
ATOM 2281 C C . GLN B 1 129 ? -4.914 35.406 12.617 1 94.88 129 GLN B C 1
ATOM 2283 O O . GLN B 1 129 ? -5.863 35.688 13.352 1 94.88 129 GLN B O 1
ATOM 2288 N N . ALA B 1 130 ? -4.992 34.688 11.555 1 95.69 130 ALA B N 1
ATOM 2289 C CA . ALA B 1 130 ? -6.27 34.062 11.195 1 95.69 130 ALA B CA 1
ATOM 2290 C C . ALA B 1 130 ? -6.734 33.094 12.273 1 95.69 130 ALA B C 1
ATOM 2292 O O . ALA B 1 130 ? -7.926 33.031 12.586 1 95.69 130 ALA B O 1
ATOM 2293 N N . PHE B 1 131 ? -5.773 32.375 12.812 1 96.31 131 PHE B N 1
ATOM 2294 C CA . PHE B 1 131 ? -6.047 31.453 13.898 1 96.31 131 PHE B CA 1
ATOM 2295 C C . PHE B 1 131 ? -6.652 32.156 15.094 1 96.31 131 PHE B C 1
ATOM 2297 O O . PHE B 1 131 ? -7.641 31.703 15.672 1 96.31 131 PHE B O 1
ATOM 2304 N N . LEU B 1 132 ? -6.129 33.312 15.43 1 94.5 132 LEU B N 1
ATOM 2305 C CA . LEU B 1 132 ? -6.602 34.125 16.562 1 94.5 132 LEU B CA 1
ATOM 2306 C C . LEU B 1 132 ? -7.996 34.656 16.281 1 94.5 132 LEU B C 1
ATOM 2308 O O . LEU B 1 132 ? -8.844 34.688 17.172 1 94.5 132 LEU B O 1
ATOM 2312 N N . GLN B 1 133 ? -8.219 35 15.07 1 94.81 133 GLN B N 1
ATOM 2313 C CA . GLN B 1 133 ? -9.5 35.562 14.672 1 94.81 133 GLN B CA 1
ATOM 2314 C C . GLN B 1 133 ? -10.602 34.5 14.688 1 94.81 133 GLN B C 1
ATOM 2316 O O . GLN B 1 133 ? -11.781 34.844 14.805 1 94.81 133 GLN B O 1
ATOM 2321 N N . GLN B 1 134 ? -10.219 33.281 14.625 1 93.88 134 GLN B N 1
ATOM 2322 C CA . GLN B 1 134 ? -11.188 32.188 14.602 1 93.88 134 GLN B CA 1
ATOM 2323 C C . GLN B 1 134 ? -11.281 31.516 15.961 1 93.88 134 GLN B C 1
ATOM 2325 O O . GLN B 1 134 ? -11.461 30.297 16.047 1 93.88 134 GLN B O 1
ATOM 2330 N N . SER B 1 135 ? -11.016 32.219 17 1 92.06 135 SER B N 1
ATOM 2331 C CA . SER B 1 135 ? -11.141 31.766 18.391 1 92.06 135 SER B CA 1
ATOM 2332 C C . SER B 1 135 ? -10.133 30.672 18.703 1 92.06 135 SER B C 1
ATOM 2334 O O . SER B 1 135 ? -10.438 29.734 19.438 1 92.06 135 SER B O 1
ATOM 2336 N N . GLY B 1 136 ? -9.016 30.812 18.047 1 94.5 136 GLY B N 1
ATOM 2337 C CA . GLY B 1 136 ? -7.957 29.844 18.266 1 94.5 136 GLY B CA 1
ATOM 2338 C C . GLY B 1 136 ? -7.457 29.797 19.688 1 94.5 136 GLY B C 1
ATOM 2339 O O . GLY B 1 136 ? -7.188 28.719 20.234 1 94.5 136 GLY B O 1
ATOM 2340 N N . LEU B 1 137 ? -7.363 30.938 20.344 1 91.75 137 LEU B N 1
ATOM 2341 C CA . LEU B 1 137 ? -6.875 31.016 21.719 1 91.75 137 LEU B CA 1
ATOM 2342 C C . LEU B 1 137 ? -7.824 30.297 22.672 1 91.75 137 LEU B C 1
ATOM 2344 O O . LEU B 1 137 ? -7.383 29.609 23.594 1 91.75 137 LEU B O 1
ATOM 2348 N N . GLN B 1 138 ? -9.047 30.469 22.422 1 92.25 138 GLN B N 1
ATOM 2349 C CA . GLN B 1 138 ? -10.039 29.781 23.234 1 92.25 138 GLN B CA 1
ATOM 2350 C C . GLN B 1 138 ? -9.922 28.266 23.078 1 92.25 138 GLN B C 1
ATOM 2352 O O . GLN B 1 138 ? -10.062 27.531 24.062 1 92.25 138 GLN B O 1
ATOM 2357 N N . ALA B 1 139 ? -9.719 27.875 21.922 1 92.38 139 ALA B N 1
ATOM 2358 C CA . ALA B 1 139 ? -9.562 26.453 21.656 1 92.38 139 ALA B CA 1
ATOM 2359 C C . ALA B 1 139 ? -8.344 25.875 22.391 1 92.38 139 ALA B C 1
ATOM 2361 O O . ALA B 1 139 ? -8.383 24.75 22.891 1 92.38 139 ALA B O 1
ATOM 2362 N N . LEU B 1 140 ? -7.305 26.641 22.5 1 93.56 140 LEU B N 1
ATOM 2363 C CA . LEU B 1 140 ? -6.078 26.219 23.156 1 93.56 140 LEU B CA 1
ATOM 2364 C C . LEU B 1 140 ? -6.281 26.125 24.672 1 93.56 140 LEU B C 1
ATOM 2366 O O . LEU B 1 140 ? -5.754 25.234 25.328 1 93.56 140 LEU B O 1
ATOM 2370 N N . GLU B 1 141 ? -7.027 27.031 25.156 1 89.94 141 GLU B N 1
ATOM 2371 C CA . GLU B 1 141 ? -7.246 27.141 26.609 1 89.94 141 GLU B CA 1
ATOM 2372 C C . GLU B 1 141 ? -7.852 25.844 27.156 1 89.94 141 GLU B C 1
ATOM 2374 O O . GLU B 1 141 ? -7.578 25.469 28.312 1 89.94 141 GLU B O 1
ATOM 2379 N N . ARG B 1 142 ? -8.547 25.156 26.359 1 88.31 142 ARG B N 1
ATOM 2380 C CA . ARG B 1 142 ? -9.211 23.922 26.766 1 88.31 142 ARG B CA 1
ATOM 2381 C C . ARG B 1 142 ? -8.188 22.844 27.109 1 88.31 142 ARG B C 1
ATOM 2383 O O . ARG B 1 142 ? -8.508 21.875 27.797 1 88.31 142 ARG B O 1
ATOM 2390 N N . HIS B 1 143 ? -6.98 23.078 26.641 1 90.94 143 HIS B N 1
ATOM 2391 C CA . HIS B 1 143 ? -6.004 22 26.766 1 90.94 143 HIS B CA 1
ATOM 2392 C C . HIS B 1 143 ? -4.832 22.422 27.641 1 90.94 143 HIS B C 1
ATOM 2394 O O . HIS B 1 143 ? -3.855 21.672 27.781 1 90.94 143 HIS B O 1
ATOM 2400 N N . GLU B 1 144 ? -4.941 23.547 28.266 1 89.06 144 GLU B N 1
ATOM 2401 C CA . GLU B 1 144 ? -3.855 24.094 29.078 1 89.06 144 GLU B CA 1
ATOM 2402 C C . GLU B 1 144 ? -3.627 23.25 30.328 1 89.06 144 GLU B C 1
ATOM 2404 O O . GLU B 1 144 ? -2.516 23.219 30.859 1 89.06 144 GLU B O 1
ATOM 2409 N N . GLU B 1 145 ? -4.605 22.562 30.719 1 87.44 145 GLU B N 1
ATOM 2410 C CA . GLU B 1 145 ? -4.504 21.812 31.969 1 87.44 145 GLU B CA 1
ATOM 2411 C C . GLU B 1 145 ? -3.994 20.406 31.719 1 87.44 145 GLU B C 1
ATOM 2413 O O . GLU B 1 145 ? -3.65 19.688 32.656 1 87.44 145 GLU B O 1
ATOM 2418 N N . GLU B 1 146 ? -4.043 19.984 30.5 1 88.81 146 GLU B N 1
ATOM 2419 C CA . GLU B 1 146 ? -3.527 18.656 30.172 1 88.81 146 GLU B CA 1
ATOM 2420 C C . GLU B 1 146 ? -2.002 18.625 30.188 1 88.81 146 GLU B C 1
ATOM 2422 O O . GLU B 1 146 ? -1.359 19.188 29.297 1 88.81 146 GLU B O 1
ATOM 2427 N N . ALA B 1 147 ? -1.408 17.953 31.078 1 89.88 147 ALA B N 1
ATOM 2428 C CA . ALA B 1 147 ? 0.025 17.984 31.359 1 89.88 147 ALA B CA 1
ATOM 2429 C C . ALA B 1 147 ? 0.835 17.625 30.125 1 89.88 147 ALA B C 1
ATOM 2431 O O . ALA B 1 147 ? 1.86 18.25 29.844 1 89.88 147 ALA B O 1
ATOM 2432 N N . GLN B 1 148 ? 0.355 16.672 29.391 1 91.12 148 GLN B N 1
ATOM 2433 C CA . GLN B 1 148 ? 1.089 16.172 28.219 1 91.12 148 GLN B CA 1
ATOM 2434 C C . GLN B 1 148 ? 1.137 17.234 27.109 1 91.12 148 GLN B C 1
ATOM 2436 O O . GLN B 1 148 ? 2.02 17.188 26.25 1 91.12 148 GLN B O 1
ATOM 2441 N N . LEU B 1 149 ? 0.189 18.188 27.203 1 93.88 149 LEU B N 1
ATOM 2442 C CA . LEU B 1 149 ? 0.04 19.125 26.109 1 93.88 149 LEU B CA 1
ATOM 2443 C C . LEU B 1 149 ? 0.481 20.531 26.531 1 93.88 149 LEU B C 1
ATOM 2445 O O . LEU B 1 149 ? 0.661 21.406 25.688 1 93.88 149 LEU B O 1
ATOM 2449 N N . GLN B 1 150 ? 0.687 20.719 27.703 1 92.31 150 GLN B N 1
ATOM 2450 C CA . GLN B 1 150 ? 0.86 22.047 28.312 1 92.31 150 GLN B CA 1
ATOM 2451 C C . GLN B 1 150 ? 2.006 22.797 27.641 1 92.31 150 GLN B C 1
ATOM 2453 O O . GLN B 1 150 ? 1.858 23.969 27.297 1 92.31 150 GLN B O 1
ATOM 2458 N N . GLU B 1 151 ? 3.127 22.156 27.5 1 92.69 151 GLU B N 1
ATOM 2459 C CA . GLU B 1 151 ? 4.289 22.812 26.922 1 92.69 151 GLU B CA 1
ATOM 2460 C C . GLU B 1 151 ? 4.012 23.234 25.484 1 92.69 151 GLU B C 1
ATOM 2462 O O . GLU B 1 151 ? 4.301 24.375 25.094 1 92.69 151 GLU B O 1
ATOM 2467 N N . ARG B 1 152 ? 3.441 22.391 24.766 1 93.44 152 ARG B N 1
ATOM 2468 C CA . ARG B 1 152 ? 3.164 22.688 23.359 1 93.44 152 ARG B CA 1
ATOM 2469 C C . ARG B 1 152 ? 2.117 23.797 23.234 1 93.44 152 ARG B C 1
ATOM 2471 O O . ARG B 1 152 ? 2.199 24.625 22.328 1 93.44 152 ARG B O 1
ATOM 2478 N N . VAL B 1 153 ? 1.148 23.703 24.094 1 94.31 153 VAL B N 1
ATOM 2479 C CA . VAL B 1 153 ? 0.111 24.734 24.109 1 94.31 153 VAL B CA 1
ATOM 2480 C C . VAL B 1 153 ? 0.734 26.094 24.406 1 94.31 153 VAL B C 1
ATOM 2482 O O . VAL B 1 153 ? 0.46 27.078 23.703 1 94.31 153 VAL B O 1
ATOM 2485 N N . HIS B 1 154 ? 1.593 26.078 25.297 1 92.31 154 HIS B N 1
ATOM 2486 C CA . HIS B 1 154 ? 2.234 2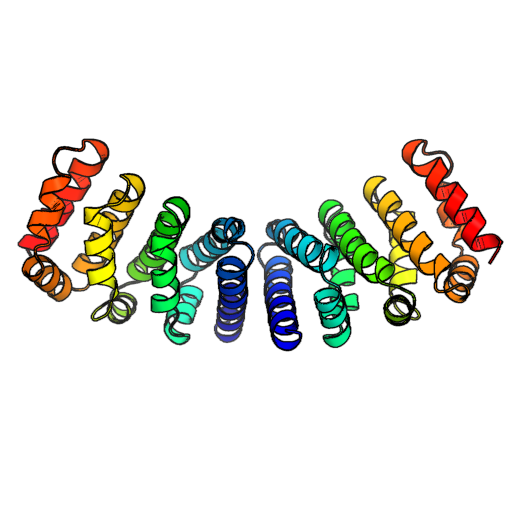7.328 25.688 1 92.31 154 HIS B CA 1
ATOM 2487 C C . HIS B 1 154 ? 3.104 27.891 24.562 1 92.31 154 HIS B C 1
ATOM 2489 O O . HIS B 1 154 ? 3.051 29.078 24.266 1 92.31 154 HIS B O 1
ATOM 2495 N N . VAL B 1 155 ? 3.816 27.062 24.016 1 92.44 155 VAL B N 1
ATOM 2496 C CA . VAL B 1 155 ? 4.691 27.469 22.922 1 92.44 155 VAL B CA 1
ATOM 2497 C C . VAL B 1 155 ? 3.854 28.047 21.781 1 92.44 155 VAL B C 1
ATOM 2499 O O . VAL B 1 155 ? 4.195 29.094 21.219 1 92.44 155 VAL B O 1
ATOM 2502 N N . LEU B 1 156 ? 2.805 27.391 21.469 1 94.38 156 LEU B N 1
ATOM 2503 C CA . LEU B 1 156 ? 1.947 27.828 20.375 1 94.38 156 LEU B CA 1
ATOM 2504 C C . LEU B 1 156 ? 1.295 29.172 20.703 1 94.38 156 LEU B C 1
ATOM 2506 O O . LEU B 1 156 ? 1.181 30.031 19.828 1 94.38 156 LEU B O 1
ATOM 2510 N N . GLN B 1 157 ? 0.878 29.312 21.953 1 91.81 157 GLN B N 1
ATOM 2511 C CA . GLN B 1 157 ? 0.289 30.578 22.391 1 91.81 157 GLN B CA 1
ATOM 2512 C C . GLN B 1 157 ? 1.272 31.719 22.219 1 91.81 157 GLN B C 1
ATOM 2514 O O . GLN B 1 157 ? 0.909 32.781 21.703 1 91.81 157 GLN B O 1
ATOM 2519 N N . GLN B 1 158 ? 2.471 31.469 22.5 1 90.25 158 GLN B N 1
ATOM 2520 C CA . GLN B 1 158 ? 3.504 32.5 22.375 1 90.25 158 GLN B CA 1
ATOM 2521 C C . GLN B 1 158 ? 3.775 32.812 20.906 1 90.25 158 GLN B C 1
ATOM 2523 O O . GLN B 1 158 ? 3.916 33.969 20.531 1 90.25 158 GLN B O 1
ATOM 2528 N N . THR B 1 159 ? 3.793 31.812 20.156 1 90.44 159 THR B N 1
ATOM 2529 C CA . THR B 1 159 ? 4.066 32 18.734 1 90.44 159 THR B CA 1
ATOM 2530 C C . THR B 1 159 ? 2.916 32.719 18.047 1 90.44 159 THR B C 1
ATOM 2532 O O . THR B 1 159 ? 3.141 33.562 17.172 1 90.44 159 THR B O 1
ATOM 2535 N N . ALA B 1 160 ? 1.742 32.375 18.438 1 90.56 160 ALA B N 1
ATOM 2536 C CA . ALA B 1 160 ? 0.555 32.969 17.828 1 90.56 160 ALA B CA 1
ATOM 2537 C C . ALA B 1 160 ? 0.424 34.438 18.219 1 90.56 160 ALA B C 1
ATOM 2539 O O . ALA B 1 160 ? -0.003 35.281 17.406 1 90.56 160 ALA B O 1
ATOM 2540 N N . LEU B 1 161 ? 0.771 34.75 19.422 1 86.12 161 LEU B N 1
ATOM 2541 C CA . LEU B 1 161 ? 0.559 36.094 19.953 1 86.12 161 LEU B CA 1
ATOM 2542 C C . LEU B 1 161 ? 1.712 37.031 19.578 1 86.12 161 LEU B C 1
ATOM 2544 O O . LEU B 1 161 ? 1.55 38.25 19.531 1 86.12 161 LEU B O 1
ATOM 2548 N N . HIS B 1 162 ? 2.924 36.594 19.438 1 77.94 162 HIS B N 1
ATOM 2549 C CA . HIS B 1 162 ? 4.082 37.438 19.234 1 77.94 162 HIS B CA 1
ATOM 2550 C C . HIS B 1 162 ? 4.461 37.5 17.75 1 77.94 162 HIS B C 1
ATOM 2552 O O . HIS B 1 162 ? 5.512 38.031 17.406 1 77.94 162 HIS B O 1
ATOM 2558 N N . ARG B 1 163 ? 3.586 37 16.938 1 66.81 163 ARG B N 1
ATOM 2559 C CA . ARG B 1 163 ? 3.867 37.219 15.516 1 66.81 163 ARG B CA 1
ATOM 2560 C C . ARG B 1 163 ? 2.846 38.156 14.883 1 66.81 163 ARG B C 1
ATOM 2562 O O . ARG B 1 163 ? 1.699 38.219 15.336 1 66.81 163 ARG B O 1
#

Solvent-accessible surface area (backbone atoms only — not comparable to full-atom values): 17264 Å² total; per-residue (Å²): 110,61,68,58,36,34,50,43,53,51,21,50,47,50,47,43,54,48,18,66,74,76,40,55,86,50,38,56,63,54,39,50,50,51,32,56,47,31,64,76,29,69,58,40,37,49,30,39,60,76,66,63,40,62,63,64,49,57,69,44,40,81,74,38,66,71,41,26,38,43,47,41,49,37,50,34,37,37,40,69,75,31,55,77,50,36,54,72,50,45,83,66,67,49,62,62,51,45,56,54,39,54,70,74,53,54,69,68,39,34,48,43,45,48,53,38,49,42,52,44,34,70,62,33,45,69,55,23,52,52,38,51,73,66,50,37,61,63,47,47,58,76,40,53,78,42,75,93,38,26,65,58,47,50,52,41,52,50,54,40,68,74,87,111,60,68,58,37,33,50,42,53,51,22,50,49,50,46,44,54,48,17,63,74,75,41,54,87,49,38,56,61,54,40,51,49,50,32,57,48,30,65,79,30,70,58,41,37,49,29,39,59,75,66,63,41,61,63,66,48,58,70,44,40,80,75,38,67,71,41,26,38,41,46,42,50,37,51,35,36,37,41,70,77,31,53,77,49,36,53,72,50,46,83,65,66,50,64,61,51,46,55,54,40,54,71,75,51,55,68,67,39,35,49,43,45,49,52,38,50,43,52,45,35,70,63,32,46,68,54,24,51,52,38,52,74,66,51,39,61,62,49,48,58,75,41,55,80,41,75,93,37,26,65,58,47,49,53,41,52,50,55,40,69,77,88

pLDDT: mean 94.14, std 5.34, range [61.47, 98.69]